Protein AF-A0A1A8PZ32-F1 (afdb_monomer_lite)

Foldseek 3Di:
DVVLLVLLLCLVCQAPVHVQWPDPPPVPTDDHDHDAQPPSLVSVVVSLVVLVVVLVVVCVVCDVVVCVVDPLSVVSVVLSVVQVVLSVVCVVVSNPDPDRPNSVCSVSVVCSPDPVNVLVVVLCVVLVVVLVVLVVVLVVLLQVLLVVLLVVLDDDPDPLLNPLCVQANVDSVSVSVLLVCVLVPNCPPVNVVSVCVVPVVSVVSSVVSNCCRNVPSVVVSVVSVVVSVVVSVVVVVVVVVVVVVVVVVVVVVVVVVD

InterPro domains:
  IPR005821 Ion transport domain [PF00520] (34-229)
  IPR027359 Voltage-dependent channel domain superfamily [G3DSA:1.20.120.350] (2-117)
  IPR028798 Two pore channel protein 2 [PTHR46768] (2-258)

Organism: NCBI:txid451742

Sequence (258 aa):
LGAVIAVVLLLAFVERPSSLSISSDPRHRSVAWEPPCGFTESIEMICLIVFSIDLAVKSYLIGWEEFRKSKWLISYTVVLFVSVIDWVLSVSMACDERLRIRRLFRPFFLLQNSSLMKKTLKCIKRTLPEIASVIVLLALHLCLFTMIGMLLFTKSDDVKQNGEWELHFRGLLQSLTSMLVLLTTANNPDVMIPAYSVNRGYSIFFITFSVIGTYCLMNLLTAIIYNQFRGYLLMSVQTSIIRRRLGIRAAFQVLSCQ

Secondary structure (DSSP, 8-state):
-HHHHHHHHHHHHHSSSP---S---TTS-PPPPPPPTTHHHHHHHHHHHHHHHHHHHHHHHH-HHHHHH-HHHHHHHHHHHHHHHHHHHHHHTTT--S--THHHHHHHHHHHH-HHHHHHHHHHHHHHHHHHHHHHHHHHHHHHHHHHHHHHSPPPS-GGGTHHIIIIISSHHHHHHHHHHHHTTTTTTTTTHHHHHH-GGGHHHHHHHHIIIIIIIIHHHHHHHHHHHHHHHHHHHHHHHHHHHHHHHHHHHHHHT-

pLDDT: mean 90.66, std 5.66, range [53.66, 97.06]

Structure (mmCIF, N/CA/C/O backbone):
data_AF-A0A1A8PZ32-F1
#
_entry.id   AF-A0A1A8PZ32-F1
#
loop_
_atom_site.group_PDB
_atom_site.id
_atom_site.type_symbol
_atom_site.label_atom_id
_atom_site.label_alt_id
_atom_site.label_comp_id
_atom_site.label_asym_id
_atom_site.label_entity_id
_atom_site.label_seq_id
_atom_site.pdbx_PDB_ins_code
_atom_site.Cartn_x
_atom_site.Cartn_y
_atom_site.Cartn_z
_atom_site.occupancy
_atom_site.B_iso_or_equiv
_atom_site.auth_seq_id
_atom_site.auth_comp_id
_atom_site.auth_asym_id
_atom_site.auth_atom_id
_atom_site.pdbx_PDB_model_num
ATOM 1 N N . LEU A 1 1 ? -19.840 -3.445 17.637 1.00 89.50 1 LEU A N 1
ATOM 2 C CA . LEU A 1 1 ? -18.549 -2.926 17.117 1.00 89.50 1 LEU A CA 1
ATOM 3 C C . LEU A 1 1 ? -18.334 -3.211 15.626 1.00 89.50 1 LEU A C 1
ATOM 5 O O . LEU A 1 1 ? -18.128 -2.262 14.888 1.00 89.50 1 LEU A O 1
ATOM 9 N N . GLY A 1 2 ? -18.414 -4.466 15.153 1.00 90.75 2 GLY A N 1
ATOM 10 C CA . GLY A 1 2 ? -18.201 -4.791 13.727 1.00 90.75 2 GLY A CA 1
ATOM 11 C C . GLY A 1 2 ? -19.096 -4.008 12.754 1.00 90.75 2 GLY A C 1
ATOM 12 O O . GLY A 1 2 ? -18.592 -3.451 11.786 1.00 90.75 2 GLY A O 1
ATOM 13 N N . ALA A 1 3 ? -20.389 -3.870 13.068 1.00 92.88 3 ALA A N 1
ATOM 14 C CA . ALA A 1 3 ? -21.317 -3.050 12.283 1.00 92.88 3 ALA A CA 1
ATOM 15 C C . ALA A 1 3 ? -20.910 -1.565 12.225 1.00 92.88 3 ALA A C 1
ATOM 17 O O . ALA A 1 3 ? -20.964 -0.959 11.166 1.00 92.88 3 ALA A O 1
ATOM 18 N N . VAL A 1 4 ? -20.425 -0.994 13.334 1.00 94.44 4 VAL A N 1
ATOM 19 C CA . VAL A 1 4 ? -19.961 0.407 13.391 1.00 94.44 4 VAL A CA 1
ATOM 20 C C . VAL A 1 4 ? -18.731 0.614 12.511 1.00 94.44 4 VAL A C 1
ATOM 22 O O . VAL A 1 4 ? -18.656 1.587 11.770 1.00 94.44 4 VAL A O 1
ATOM 25 N N . ILE A 1 5 ? -17.792 -0.337 12.526 1.00 94.06 5 ILE A N 1
ATOM 26 C CA . ILE A 1 5 ? -16.628 -0.311 11.630 1.00 94.06 5 ILE A CA 1
ATOM 27 C C . ILE A 1 5 ? -17.083 -0.361 10.166 1.00 94.06 5 ILE A C 1
ATOM 29 O O . ILE A 1 5 ? -16.582 0.409 9.351 1.00 94.06 5 ILE A O 1
ATOM 33 N N . ALA A 1 6 ? -18.050 -1.222 9.834 1.00 94.50 6 ALA A N 1
ATOM 34 C CA . ALA A 1 6 ? -18.600 -1.294 8.483 1.00 94.50 6 ALA A CA 1
ATOM 35 C C . ALA A 1 6 ? -19.253 0.033 8.060 1.00 94.50 6 ALA A C 1
ATOM 37 O O . ALA A 1 6 ? -18.964 0.520 6.974 1.00 94.50 6 ALA A O 1
ATOM 38 N N . VAL A 1 7 ? -20.052 0.659 8.931 1.00 95.06 7 VAL A N 1
ATOM 39 C CA . VAL A 1 7 ? -20.681 1.968 8.671 1.00 95.06 7 VAL A CA 1
ATOM 40 C C . VAL A 1 7 ? -19.632 3.053 8.404 1.00 95.06 7 VAL A C 1
ATOM 42 O O . VAL A 1 7 ? -19.735 3.766 7.410 1.00 95.06 7 VAL A O 1
ATOM 45 N N . VAL A 1 8 ? -18.582 3.142 9.226 1.00 93.62 8 VAL A N 1
ATOM 46 C CA . VAL A 1 8 ? -17.494 4.128 9.058 1.00 93.62 8 VAL A CA 1
ATOM 47 C C . VAL A 1 8 ? -16.737 3.948 7.741 1.00 93.62 8 VAL A C 1
ATOM 49 O O . VAL A 1 8 ? -16.347 4.930 7.105 1.00 93.62 8 VAL A O 1
ATOM 52 N N . LEU A 1 9 ? -16.527 2.704 7.311 1.00 93.44 9 LEU A N 1
ATOM 53 C CA . LEU A 1 9 ? -15.882 2.416 6.031 1.00 93.44 9 LEU A CA 1
ATOM 54 C C . LEU A 1 9 ? -16.818 2.695 4.845 1.00 93.44 9 LEU A C 1
ATOM 56 O O . LEU A 1 9 ? -16.370 3.243 3.843 1.00 93.44 9 LEU A O 1
ATOM 60 N N . LEU A 1 10 ? -18.111 2.380 4.968 1.00 93.38 10 LEU A N 1
ATOM 61 C CA . LEU A 1 10 ? -19.111 2.620 3.923 1.00 93.38 10 LEU A CA 1
ATOM 62 C C . LEU A 1 10 ? -19.444 4.105 3.731 1.00 93.38 10 LEU A C 1
ATOM 64 O O . LEU A 1 10 ? -19.775 4.518 2.623 1.00 93.38 10 LEU A O 1
ATOM 68 N N . LEU A 1 11 ? -19.295 4.923 4.773 1.00 91.94 11 LEU A N 1
ATOM 69 C CA . LEU A 1 11 ? -19.440 6.380 4.702 1.00 91.94 11 LEU A CA 1
ATOM 70 C C . LEU A 1 11 ? -18.575 7.015 3.594 1.00 91.94 11 LEU A C 1
ATOM 72 O O . LEU A 1 11 ? -18.989 8.003 2.991 1.00 91.94 11 LEU A O 1
ATOM 76 N N . ALA A 1 12 ? -17.435 6.404 3.244 1.00 89.31 12 ALA A N 1
ATOM 77 C CA . ALA A 1 12 ? -16.572 6.865 2.155 1.00 89.31 12 ALA A CA 1
ATOM 78 C C . ALA A 1 12 ? -17.261 6.892 0.774 1.00 89.31 12 ALA A C 1
ATOM 80 O O . ALA A 1 12 ? -16.839 7.655 -0.087 1.00 89.31 12 ALA A O 1
ATOM 81 N N . PHE A 1 13 ? -18.317 6.099 0.555 1.00 89.88 13 PHE A N 1
ATOM 82 C CA . PHE A 1 13 ? -19.070 6.107 -0.706 1.00 89.88 13 PHE A CA 1
ATOM 83 C C . PHE A 1 13 ? -20.022 7.308 -0.831 1.00 89.88 13 PHE A C 1
ATOM 85 O O . PHE A 1 13 ? -20.326 7.735 -1.949 1.00 89.88 13 PHE A O 1
ATOM 92 N N . VAL A 1 14 ? -20.493 7.834 0.304 1.00 89.56 14 VAL A N 1
ATOM 93 C CA . VAL A 1 14 ? -21.513 8.896 0.391 1.00 89.56 14 VAL A CA 1
ATOM 94 C C . VAL A 1 14 ? -20.879 10.274 0.605 1.00 89.56 14 VAL A C 1
ATOM 96 O O . VAL A 1 14 ? -21.415 11.288 0.167 1.00 89.56 14 VAL A O 1
ATOM 99 N N . GLU A 1 15 ? -19.732 10.322 1.277 1.00 87.44 15 GLU A N 1
ATOM 100 C CA . GLU A 1 15 ? -18.972 11.544 1.527 1.00 87.44 15 GLU A CA 1
ATOM 101 C C . GLU A 1 15 ? -18.406 12.196 0.261 1.00 87.44 15 GLU A C 1
ATOM 103 O O . GLU A 1 15 ? -18.233 11.550 -0.760 1.00 87.44 15 GLU A O 1
ATOM 108 N N . ARG A 1 16 ? -18.033 13.481 0.347 1.00 83.31 16 ARG A N 1
ATOM 109 C CA . ARG A 1 16 ? -17.366 14.201 -0.750 1.00 83.31 16 ARG A CA 1
ATOM 110 C C . ARG A 1 16 ? -15.917 13.711 -0.951 1.00 83.31 16 ARG A C 1
ATOM 112 O O . ARG A 1 16 ? -15.160 13.740 0.030 1.00 83.31 16 ARG A O 1
ATOM 119 N N . PRO A 1 17 ? -15.481 13.356 -2.177 1.00 84.75 17 PRO A N 1
ATOM 120 C CA . PRO A 1 17 ? -16.267 13.265 -3.414 1.00 84.75 17 PRO A CA 1
ATOM 121 C C . PRO A 1 17 ? -17.169 12.024 -3.425 1.00 84.75 17 PRO A C 1
ATOM 123 O O . PRO A 1 17 ? -16.689 10.914 -3.203 1.00 84.75 17 PRO A O 1
ATOM 126 N N . SER A 1 18 ? -18.459 12.207 -3.720 1.00 85.94 18 SER A N 1
ATOM 127 C CA . SER A 1 18 ? -19.415 11.102 -3.671 1.00 85.94 18 SER A CA 1
ATOM 128 C C . SER A 1 18 ? -19.255 10.170 -4.870 1.00 85.94 18 SER A C 1
ATOM 130 O O . SER A 1 18 ? -18.998 10.589 -6.004 1.00 85.94 18 SER A O 1
ATOM 132 N N . SER A 1 19 ? -19.408 8.874 -4.600 1.00 88.06 19 SER A N 1
ATOM 133 C CA . SER A 1 19 ? -19.373 7.812 -5.617 1.00 88.06 19 SER A CA 1
ATOM 134 C C . SER A 1 19 ? -20.723 7.603 -6.313 1.00 88.06 19 SER A C 1
ATOM 136 O O . SER A 1 19 ? -20.821 6.850 -7.279 1.00 88.06 19 SER A O 1
ATOM 138 N N . LEU A 1 20 ? -21.768 8.281 -5.828 1.00 87.44 20 LEU A N 1
ATOM 139 C CA . LEU A 1 20 ? -23.132 8.209 -6.340 1.00 87.44 20 LEU A CA 1
ATOM 140 C C . LEU A 1 20 ? -23.265 9.045 -7.620 1.00 87.44 20 LEU A C 1
ATOM 142 O O . LEU A 1 20 ? -23.747 10.178 -7.608 1.00 87.44 20 LEU A O 1
ATOM 146 N N . SER A 1 21 ? -22.808 8.466 -8.728 1.00 87.75 21 SER A N 1
ATOM 147 C CA . SER A 1 21 ? -22.972 8.981 -10.089 1.00 87.75 21 SER A CA 1
ATOM 148 C C . SER A 1 21 ? -23.295 7.837 -11.046 1.00 87.75 21 SER A C 1
ATOM 150 O O . SER A 1 21 ? -22.883 6.705 -10.808 1.00 87.75 21 SER A O 1
ATOM 152 N N . ILE A 1 22 ? -24.007 8.128 -12.137 1.00 86.56 22 ILE A N 1
ATOM 153 C CA . ILE A 1 22 ? -24.426 7.111 -13.120 1.00 86.56 22 ILE A CA 1
ATOM 154 C C . ILE A 1 22 ? -23.217 6.501 -13.844 1.00 86.56 22 ILE A C 1
ATOM 156 O O . ILE A 1 22 ? -23.210 5.315 -14.160 1.00 86.56 22 ILE A O 1
ATOM 160 N N . SER A 1 23 ? -22.189 7.312 -14.100 1.00 88.44 23 SER A N 1
ATOM 161 C CA . SER A 1 23 ? -20.964 6.895 -14.776 1.00 88.44 23 SER A CA 1
ATOM 162 C C . SER A 1 23 ? -19.746 7.543 -14.129 1.00 88.44 23 SER A C 1
ATOM 164 O O . SER A 1 23 ? -19.774 8.724 -13.779 1.00 88.44 23 SER A O 1
ATOM 166 N N . SER A 1 24 ? -18.666 6.769 -14.018 1.00 88.81 24 SER A N 1
ATOM 167 C CA . SER A 1 24 ? -17.350 7.244 -13.580 1.00 88.81 24 SER A CA 1
ATOM 168 C C . SER A 1 24 ? -16.532 7.876 -14.716 1.00 88.81 24 SER A C 1
ATOM 170 O O . SER A 1 24 ? -15.476 8.441 -14.439 1.00 88.81 24 SER A O 1
ATOM 172 N N . ASP A 1 25 ? -16.979 7.780 -15.978 1.00 90.69 25 ASP A N 1
ATOM 173 C CA . ASP A 1 25 ? -16.297 8.399 -17.126 1.00 90.69 25 ASP A CA 1
ATOM 174 C C . ASP A 1 25 ? -16.410 9.930 -17.031 1.00 90.69 25 ASP A C 1
ATOM 176 O O . ASP A 1 25 ? -17.529 10.446 -17.103 1.00 90.69 25 ASP A O 1
ATOM 180 N N . PRO A 1 26 ? -15.291 10.678 -16.926 1.00 88.62 26 PRO A N 1
ATOM 181 C CA . PRO A 1 26 ? -15.311 12.138 -16.860 1.00 88.62 26 PRO A CA 1
ATOM 182 C C . PRO A 1 26 ? -16.072 12.803 -18.012 1.00 88.62 26 PRO A C 1
ATOM 184 O O . PRO A 1 26 ? -16.603 13.894 -17.829 1.00 88.62 26 PRO A O 1
ATOM 187 N N . ARG A 1 27 ? -16.156 12.152 -19.181 1.00 91.75 27 ARG A N 1
ATOM 188 C CA . ARG A 1 27 ? -16.876 12.672 -20.355 1.00 91.75 27 ARG A CA 1
ATOM 189 C C . ARG A 1 27 ? -18.397 12.596 -20.223 1.00 91.75 27 ARG A C 1
ATOM 191 O O . ARG A 1 27 ? -19.092 13.408 -20.820 1.00 91.75 27 ARG A O 1
ATOM 198 N N . HIS A 1 28 ? -18.907 11.641 -19.449 1.00 88.12 28 HIS A N 1
ATOM 199 C CA . HIS A 1 28 ? -20.340 11.345 -19.323 1.00 88.12 28 HIS A CA 1
ATOM 200 C C . HIS A 1 28 ? -20.818 11.422 -17.865 1.00 88.12 28 HIS A C 1
ATOM 202 O O . HIS A 1 28 ? -21.837 10.831 -17.499 1.00 88.12 28 HIS A O 1
ATOM 208 N N . ARG A 1 29 ? -20.059 12.104 -17.002 1.00 85.69 29 ARG A N 1
ATOM 209 C CA . ARG A 1 29 ? -20.300 12.115 -15.561 1.00 85.69 29 ARG A CA 1
ATOM 210 C C . ARG A 1 29 ? -21.500 12.996 -15.221 1.00 85.69 29 ARG A C 1
ATOM 212 O O . ARG A 1 29 ? -21.459 14.211 -15.393 1.00 85.69 29 ARG A O 1
ATOM 219 N N . SER A 1 30 ? -22.553 12.382 -14.686 1.00 84.69 30 SER A N 1
ATOM 220 C CA . SER A 1 30 ? -23.667 13.109 -14.072 1.00 84.69 30 SER A CA 1
ATOM 221 C C . SER A 1 30 ? -23.199 13.858 -12.819 1.00 84.69 30 SER A C 1
ATOM 223 O O . SER A 1 30 ? -22.270 13.406 -12.144 1.00 84.69 30 SER A O 1
ATOM 225 N N . VAL A 1 31 ? -23.871 14.959 -12.461 1.00 84.38 31 VAL A N 1
ATOM 226 C CA . VAL A 1 31 ? -23.622 15.663 -11.190 1.00 84.38 31 VAL A CA 1
ATOM 227 C C . VAL A 1 31 ? -23.769 14.665 -10.041 1.00 84.38 31 VAL A C 1
ATOM 229 O O . VAL A 1 31 ? -24.786 13.978 -9.935 1.00 84.38 31 VAL A O 1
ATOM 232 N N . ALA A 1 32 ? -22.716 14.527 -9.237 1.00 85.44 32 ALA A N 1
ATOM 233 C CA . ALA A 1 32 ? -22.707 13.587 -8.129 1.00 85.44 32 ALA A CA 1
ATOM 234 C C . ALA A 1 32 ? -23.605 14.118 -7.006 1.00 85.44 32 ALA A C 1
ATOM 236 O O . ALA A 1 32 ? -23.624 15.319 -6.736 1.00 85.44 32 ALA A O 1
ATOM 237 N N . TRP A 1 33 ? -24.361 13.234 -6.357 1.00 85.12 33 TRP A N 1
ATOM 238 C CA . TRP A 1 33 ? -25.225 13.647 -5.253 1.00 85.12 33 TRP A CA 1
ATOM 239 C C . TRP A 1 33 ? -24.377 14.107 -4.062 1.00 85.12 33 TRP A C 1
ATOM 241 O O . TRP A 1 33 ? -23.535 13.348 -3.577 1.00 85.12 33 TRP A O 1
ATOM 251 N N . GLU A 1 34 ? -24.579 15.339 -3.592 1.00 85.25 34 GLU A N 1
ATOM 252 C CA . GLU A 1 34 ? -23.864 15.882 -2.437 1.00 85.25 34 GLU A CA 1
ATOM 253 C C . GLU A 1 34 ? -24.742 15.827 -1.181 1.00 85.25 34 GLU A C 1
ATOM 255 O O . GLU A 1 34 ? -25.839 16.392 -1.181 1.00 85.25 34 GLU A O 1
ATOM 260 N N . PRO A 1 35 ? -24.278 15.192 -0.090 1.00 85.56 35 PRO A N 1
ATOM 261 C CA . PRO A 1 35 ? -25.021 15.203 1.159 1.00 85.56 35 PRO A CA 1
ATOM 262 C C . PRO A 1 35 ? -25.045 16.616 1.769 1.00 85.56 35 PRO A C 1
ATOM 264 O O . PRO A 1 35 ? -24.077 17.372 1.606 1.00 85.56 35 PRO A O 1
ATOM 267 N N . PRO A 1 36 ? -26.108 16.966 2.517 1.00 87.31 36 PRO A N 1
ATOM 268 C CA . PRO A 1 36 ? -26.153 18.216 3.265 1.00 87.31 36 PRO A CA 1
ATOM 269 C C . PRO A 1 36 ? -25.053 18.250 4.334 1.00 87.31 36 PRO A C 1
ATOM 271 O O . PRO A 1 36 ? -24.711 17.221 4.933 1.00 87.31 36 PRO A O 1
ATOM 274 N N . CYS A 1 37 ? -24.514 19.445 4.591 1.00 79.81 37 CYS A N 1
ATOM 275 C CA . CYS A 1 37 ? -23.506 19.657 5.626 1.00 79.81 37 CYS A CA 1
ATOM 276 C C . CYS A 1 37 ? -24.032 19.163 6.983 1.00 79.81 37 CYS A C 1
ATOM 278 O O . CYS A 1 37 ? -25.146 19.491 7.388 1.00 79.81 37 CYS A O 1
ATOM 280 N N . GLY A 1 38 ? -23.240 18.336 7.668 1.00 84.75 38 GLY A N 1
ATOM 281 C CA . GLY A 1 38 ? -23.582 17.770 8.975 1.00 84.75 38 GLY A CA 1
ATOM 282 C C . GLY A 1 38 ? -24.163 16.352 8.962 1.00 84.75 38 GLY A C 1
ATOM 283 O O . GLY A 1 38 ? -23.993 15.648 9.954 1.00 84.75 38 GLY A O 1
ATOM 284 N N . PHE A 1 39 ? -24.767 15.862 7.868 1.00 89.56 39 PHE A N 1
ATOM 285 C CA . PHE A 1 39 ? -25.323 14.496 7.856 1.00 89.56 39 PHE A CA 1
ATOM 286 C C . PHE A 1 39 ? -24.227 13.436 8.033 1.00 89.56 39 PHE A C 1
ATOM 288 O O . PHE A 1 39 ? -24.272 12.648 8.977 1.00 89.56 39 PHE A O 1
ATOM 295 N N . THR A 1 40 ? -23.195 13.461 7.187 1.00 91.00 40 THR A N 1
ATOM 296 C CA . THR A 1 40 ? -22.062 12.524 7.283 1.00 91.00 40 THR A CA 1
ATOM 297 C C . THR A 1 40 ? -21.290 12.698 8.590 1.00 91.00 40 THR A C 1
ATOM 299 O O . THR A 1 40 ? -20.932 11.709 9.225 1.00 91.00 40 THR A O 1
ATOM 302 N N . GLU A 1 41 ? -21.119 13.945 9.037 1.00 91.06 41 GLU A N 1
ATOM 303 C CA . GLU A 1 41 ? -20.427 14.277 10.289 1.00 91.06 41 GLU A CA 1
ATOM 304 C C . GLU A 1 41 ? -21.176 13.750 11.522 1.00 91.06 41 GLU A C 1
ATOM 306 O O . GLU A 1 41 ? -20.551 13.303 12.481 1.00 91.06 41 GLU A O 1
ATOM 311 N N . SER A 1 42 ? -22.513 13.753 11.499 1.00 92.38 42 SER A N 1
ATOM 312 C CA . SER A 1 42 ? -23.336 13.233 12.597 1.00 92.38 42 SER A CA 1
ATOM 313 C C . SER A 1 42 ? -23.229 11.711 12.734 1.00 92.38 42 SER A C 1
ATOM 315 O O . SER A 1 42 ? -23.055 11.198 13.841 1.00 92.38 42 SER A O 1
ATOM 317 N N . ILE A 1 43 ? -23.249 10.979 11.614 1.00 93.62 43 ILE A N 1
ATOM 318 C CA . ILE A 1 43 ? -23.057 9.522 11.609 1.00 93.62 43 ILE A CA 1
ATOM 319 C C . ILE A 1 43 ? -21.650 9.195 12.111 1.00 93.62 43 ILE A C 1
ATOM 321 O O . ILE A 1 43 ? -21.464 8.282 12.920 1.00 93.62 43 ILE A O 1
ATOM 325 N N . GLU A 1 44 ? -20.656 9.960 11.666 1.00 93.31 44 GLU A N 1
ATOM 326 C CA . GLU A 1 44 ? -19.277 9.770 12.086 1.00 93.31 44 GLU A CA 1
ATOM 327 C C . GLU A 1 44 ? -19.079 10.048 13.583 1.00 93.31 44 GLU A C 1
ATOM 329 O O . GLU A 1 44 ? -18.384 9.280 14.252 1.00 93.31 44 GLU A O 1
ATOM 334 N N . MET A 1 45 ? -19.764 11.047 14.148 1.00 94.31 45 MET A N 1
ATOM 335 C CA . MET A 1 45 ? -19.774 11.277 15.595 1.00 94.31 45 MET A CA 1
ATOM 336 C C . MET A 1 45 ? -20.306 10.113 16.390 1.00 94.31 45 MET A C 1
ATOM 338 O O . MET A 1 45 ? -19.678 9.693 17.361 1.00 94.31 45 MET A O 1
ATOM 342 N N . ILE A 1 46 ? -21.454 9.578 15.979 1.00 95.69 46 ILE A N 1
ATOM 343 C CA . ILE A 1 46 ? -22.056 8.428 16.649 1.00 95.69 46 ILE A CA 1
ATOM 344 C C . ILE A 1 46 ? -21.048 7.271 16.667 1.00 95.69 46 ILE A C 1
ATOM 346 O O . ILE A 1 46 ? -20.848 6.626 17.698 1.00 95.69 46 ILE A O 1
ATOM 350 N N . CYS A 1 47 ? -20.334 7.055 15.562 1.00 95.69 47 CYS A N 1
ATOM 351 C CA . CYS A 1 47 ? -19.302 6.027 15.485 1.00 95.69 47 CYS A CA 1
ATOM 352 C C . CYS A 1 47 ? -18.103 6.310 16.409 1.00 95.69 47 CYS A C 1
ATOM 354 O O . CYS A 1 47 ? -17.651 5.404 17.113 1.00 95.69 47 CYS A O 1
ATOM 356 N N . LEU A 1 48 ? -17.605 7.552 16.453 1.00 95.62 48 LEU A N 1
ATOM 357 C CA . LEU A 1 48 ? -16.506 7.959 17.340 1.00 95.62 48 LEU A CA 1
ATOM 358 C C . LEU A 1 48 ? -16.870 7.849 18.826 1.00 95.62 48 LEU A C 1
ATOM 360 O O . LEU A 1 48 ? -16.027 7.448 19.632 1.00 95.62 48 LEU A O 1
ATOM 364 N N . ILE A 1 49 ? -18.121 8.136 19.192 1.00 96.56 49 ILE A N 1
ATOM 365 C CA . ILE A 1 49 ? -18.628 7.939 20.555 1.00 96.56 49 ILE A CA 1
ATOM 366 C C . ILE A 1 49 ? -18.601 6.449 20.905 1.00 96.56 49 ILE A C 1
ATOM 368 O O . ILE A 1 49 ? -18.071 6.073 21.951 1.00 96.56 49 ILE A O 1
ATOM 372 N N . VAL A 1 50 ? -19.083 5.575 20.014 1.00 96.75 50 VAL A N 1
ATOM 373 C CA . VAL A 1 50 ? -19.039 4.122 20.248 1.00 96.75 50 VAL A CA 1
ATOM 374 C C . VAL A 1 50 ? -17.599 3.612 20.382 1.00 96.75 50 VAL A C 1
ATOM 376 O O . VAL A 1 50 ? -17.328 2.782 21.251 1.00 96.75 50 VAL A O 1
ATOM 379 N N . PHE A 1 51 ? -16.655 4.112 19.578 1.00 96.56 51 PHE A N 1
ATOM 380 C CA . PHE A 1 51 ? -15.237 3.757 19.722 1.00 96.56 51 PHE A CA 1
ATOM 381 C C . PHE A 1 51 ? -14.626 4.268 21.031 1.00 96.56 51 PHE A C 1
ATOM 383 O O . PHE A 1 51 ? -13.842 3.554 21.657 1.00 96.56 51 PHE A O 1
ATOM 390 N N . SER A 1 52 ? -15.023 5.460 21.480 1.00 95.81 52 SER A N 1
ATOM 391 C CA . SER A 1 52 ? -14.597 6.018 22.769 1.00 95.81 52 SER A CA 1
ATOM 392 C C . SER A 1 52 ? -15.075 5.150 23.932 1.00 95.81 52 SER A C 1
ATOM 394 O O . SER A 1 52 ? -14.291 4.825 24.822 1.00 95.81 52 SER A O 1
ATOM 396 N N . ILE A 1 53 ? -16.334 4.700 23.889 1.00 96.44 53 ILE A N 1
ATOM 397 C CA . ILE A 1 53 ? -16.902 3.783 24.886 1.00 96.44 53 ILE A CA 1
ATOM 398 C C . ILE A 1 53 ? -16.170 2.433 24.858 1.00 96.44 53 ILE A C 1
ATOM 400 O O . ILE A 1 53 ? -15.789 1.922 25.908 1.00 96.44 53 ILE A O 1
ATOM 404 N N . ASP A 1 54 ? -15.915 1.864 23.676 1.00 95.56 54 ASP A N 1
ATOM 405 C CA . ASP A 1 54 ? -15.150 0.616 23.535 1.00 95.56 54 ASP A CA 1
ATOM 406 C C . ASP A 1 54 ? -13.733 0.731 24.125 1.00 95.56 54 ASP A C 1
ATOM 408 O O . ASP A 1 54 ? -13.278 -0.173 24.831 1.00 95.56 54 ASP A O 1
ATOM 412 N N . LEU A 1 55 ? -13.043 1.851 23.882 1.00 95.06 55 LEU A N 1
ATOM 413 C CA . LEU A 1 55 ? -11.733 2.126 24.470 1.00 95.06 55 LEU A CA 1
ATOM 414 C C . LEU A 1 55 ? -11.815 2.247 25.998 1.00 95.06 55 LEU A C 1
ATOM 416 O O . LEU A 1 55 ? -10.980 1.660 26.688 1.00 95.06 55 LEU A O 1
ATOM 420 N N . ALA A 1 56 ? -12.818 2.955 26.525 1.00 95.00 56 ALA A N 1
ATOM 421 C CA . ALA A 1 56 ? -13.022 3.121 27.963 1.00 95.00 56 ALA A CA 1
ATOM 422 C C . ALA A 1 56 ? -13.280 1.775 28.661 1.00 95.00 56 ALA A C 1
ATOM 424 O O . ALA A 1 56 ? -12.615 1.454 29.646 1.00 95.00 56 ALA A O 1
ATOM 425 N N . VAL A 1 57 ? -14.164 0.940 28.103 1.00 95.06 57 VAL A N 1
ATOM 426 C CA . VAL A 1 57 ? -14.454 -0.406 28.624 1.00 95.06 57 VAL A CA 1
ATOM 427 C C . VAL A 1 57 ? -13.204 -1.289 28.590 1.00 95.06 57 VAL A C 1
ATOM 429 O O . VAL A 1 57 ? -12.895 -1.958 29.575 1.00 95.06 57 VAL A O 1
ATOM 432 N N . LYS A 1 58 ? -12.433 -1.270 27.494 1.00 93.56 58 LYS A N 1
ATOM 433 C CA . LYS A 1 58 ? -11.169 -2.023 27.402 1.00 93.56 58 LYS A CA 1
ATOM 434 C C . LYS A 1 58 ? -10.130 -1.539 28.409 1.00 93.56 58 LYS A C 1
ATOM 436 O O . LYS A 1 58 ? -9.447 -2.366 29.005 1.00 93.56 58 LYS A O 1
ATOM 441 N N . SER A 1 59 ? -10.013 -0.227 28.603 1.00 92.69 59 SER A N 1
ATOM 442 C CA . SER A 1 59 ? -9.102 0.357 29.589 1.00 92.69 59 SER A CA 1
ATOM 443 C C . SER A 1 59 ? -9.486 -0.040 31.015 1.00 92.69 59 SER A C 1
ATOM 445 O O . SER A 1 59 ? -8.604 -0.335 31.817 1.00 92.69 59 SER A O 1
ATOM 447 N N . TYR A 1 60 ? -10.786 -0.085 31.319 1.00 94.00 60 TYR A N 1
ATOM 448 C CA . TYR A 1 60 ? -11.291 -0.501 32.626 1.00 94.00 60 TYR A CA 1
ATOM 449 C C . TYR A 1 60 ? -11.041 -1.992 32.896 1.00 94.00 60 TYR A C 1
ATOM 451 O O . TYR A 1 60 ? -10.514 -2.342 33.947 1.00 94.00 60 TYR A O 1
ATOM 459 N N . LEU A 1 61 ? -11.345 -2.871 31.931 1.00 94.81 61 LEU A N 1
ATOM 460 C CA . LEU A 1 61 ? -11.210 -4.326 32.093 1.00 94.81 61 LEU A CA 1
ATOM 461 C C . LEU A 1 61 ? -9.756 -4.817 32.177 1.00 94.81 61 LEU A C 1
ATOM 463 O O . LEU A 1 61 ? -9.486 -5.808 32.847 1.00 94.81 61 LEU A O 1
ATOM 467 N N . ILE A 1 62 ? -8.830 -4.177 31.459 1.00 92.31 62 ILE A N 1
ATOM 468 C CA . ILE A 1 62 ? -7.422 -4.611 31.385 1.00 92.31 62 ILE A CA 1
ATOM 469 C C . ILE A 1 62 ? -6.595 -4.054 32.555 1.00 92.31 62 ILE A C 1
ATOM 471 O O . ILE A 1 62 ? -5.605 -4.665 32.953 1.00 92.31 62 ILE A O 1
ATOM 475 N N . GLY A 1 63 ? -7.001 -2.911 33.113 1.00 91.69 63 GLY A N 1
ATOM 476 C CA . GLY A 1 63 ? -6.241 -2.185 34.125 1.00 91.69 63 GLY A CA 1
ATOM 477 C C . GLY A 1 63 ? -5.167 -1.266 33.528 1.00 91.69 63 GLY A C 1
ATOM 478 O O . GLY A 1 63 ? -4.656 -1.480 32.426 1.00 91.69 63 GLY A O 1
ATOM 479 N N . TRP A 1 64 ? -4.821 -0.211 34.272 1.00 88.81 64 TRP A N 1
ATOM 480 C CA . TRP A 1 64 ? -3.976 0.893 33.792 1.00 88.81 64 TRP A CA 1
ATOM 481 C C . TRP A 1 64 ? -2.529 0.480 33.473 1.00 88.81 64 TRP A C 1
ATOM 483 O O . TRP A 1 64 ? -1.954 0.905 32.468 1.00 88.81 64 TRP A O 1
ATOM 493 N N . GLU A 1 65 ? -1.951 -0.401 34.290 1.00 90.69 65 GLU A N 1
ATOM 494 C CA . GLU A 1 65 ? -0.569 -0.867 34.124 1.00 90.69 65 GLU A CA 1
ATOM 495 C C . GLU A 1 65 ? -0.379 -1.673 32.831 1.00 90.69 65 GLU A C 1
ATOM 497 O O . GLU A 1 65 ? 0.553 -1.442 32.056 1.00 90.69 65 GLU A O 1
ATOM 502 N N . GLU A 1 66 ? -1.302 -2.593 32.546 1.00 90.88 66 GLU A N 1
ATOM 503 C CA . GLU A 1 66 ? -1.264 -3.403 31.326 1.00 90.88 66 GLU A CA 1
ATOM 504 C C . GLU A 1 66 ? -1.685 -2.597 30.088 1.00 90.88 66 GLU A C 1
ATOM 506 O O . GLU A 1 66 ? -1.162 -2.812 28.987 1.00 90.88 66 GLU A O 1
ATOM 511 N N . PHE A 1 67 ? -2.551 -1.593 30.261 1.00 90.94 67 PHE A N 1
ATOM 512 C CA . PHE A 1 67 ? -2.905 -0.651 29.204 1.00 90.94 67 PHE A CA 1
ATOM 513 C C . PHE A 1 67 ? -1.668 0.073 28.648 1.00 90.94 67 PHE A C 1
ATOM 515 O O . PHE A 1 67 ? -1.451 0.078 27.432 1.00 90.94 67 PHE A O 1
ATOM 522 N N . ARG A 1 68 ? -0.803 0.607 29.524 1.00 91.31 68 ARG A N 1
ATOM 523 C CA . ARG A 1 68 ? 0.413 1.343 29.125 1.00 91.31 68 ARG A CA 1
ATOM 524 C C . ARG A 1 68 ? 1.472 0.453 28.461 1.00 91.31 68 ARG A C 1
ATOM 526 O O . ARG A 1 68 ? 2.291 0.942 27.684 1.00 91.31 68 ARG A O 1
ATOM 533 N N . LYS A 1 69 ? 1.456 -0.859 28.703 1.00 92.69 69 LYS A N 1
ATOM 534 C CA . LYS A 1 69 ? 2.351 -1.813 28.020 1.00 92.69 69 LYS A CA 1
ATOM 535 C C . LYS A 1 69 ? 1.864 -2.170 26.611 1.00 92.69 69 LYS A C 1
ATOM 537 O O . LYS A 1 69 ? 2.665 -2.496 25.728 1.00 92.69 69 LYS A O 1
ATOM 542 N N . SER A 1 70 ? 0.556 -2.107 26.365 1.00 92.12 70 SER A N 1
ATOM 543 C CA . SER A 1 70 ? -0.042 -2.512 25.094 1.00 92.12 70 SER A CA 1
ATOM 544 C C . SER A 1 70 ? 0.056 -1.421 24.021 1.00 92.12 70 SER A C 1
ATOM 546 O O . SER A 1 70 ? -0.779 -0.521 23.924 1.00 92.12 70 SER A O 1
ATOM 548 N N . LYS A 1 71 ? 1.035 -1.554 23.113 1.00 93.19 71 LYS A N 1
ATOM 549 C CA . LYS A 1 71 ? 1.231 -0.628 21.972 1.00 93.19 71 LYS A CA 1
ATOM 550 C C . LYS A 1 71 ? -0.017 -0.454 21.093 1.00 93.19 71 LYS A C 1
ATOM 552 O O . LYS A 1 71 ? -0.234 0.617 20.540 1.00 93.19 71 LYS A O 1
ATOM 557 N N . TRP A 1 72 ? -0.843 -1.495 20.969 1.00 93.69 72 TRP A N 1
ATOM 558 C CA . TRP A 1 72 ? -2.086 -1.446 20.193 1.00 93.69 72 TRP A CA 1
ATOM 559 C C . TRP A 1 72 ? -3.163 -0.585 20.852 1.00 93.69 72 TRP A C 1
ATOM 561 O O . TRP A 1 72 ? -3.938 0.051 20.146 1.00 93.69 72 TRP A O 1
ATOM 571 N N . LEU A 1 73 ? -3.243 -0.575 22.185 1.00 93.56 73 LEU A N 1
ATOM 572 C CA . LEU A 1 73 ? -4.199 0.269 22.904 1.00 93.56 73 LEU A CA 1
ATOM 573 C C . LEU A 1 73 ? -3.748 1.728 22.892 1.00 93.56 73 LEU A C 1
ATOM 575 O O . LEU A 1 73 ? -4.550 2.584 22.547 1.00 93.56 73 LEU A O 1
ATOM 579 N N . ILE A 1 74 ? -2.455 1.991 23.110 1.00 94.88 74 ILE A N 1
ATOM 580 C CA . ILE A 1 74 ? -1.887 3.343 22.974 1.00 94.88 74 ILE A CA 1
ATOM 581 C C . ILE A 1 74 ? -2.141 3.905 21.570 1.00 94.88 74 ILE A C 1
ATOM 583 O O . ILE A 1 74 ? -2.644 5.015 21.427 1.00 94.88 74 ILE A O 1
ATOM 587 N N . SER A 1 75 ? -1.849 3.125 20.523 1.00 94.31 75 SER A N 1
ATOM 588 C CA . SER A 1 75 ? -2.105 3.550 19.143 1.00 94.31 75 SER A CA 1
ATOM 589 C C . SER A 1 75 ? -3.592 3.799 18.879 1.00 94.31 75 SER A C 1
ATOM 591 O O . SER A 1 75 ? -3.918 4.688 18.100 1.00 94.31 75 SER A O 1
ATOM 593 N N . TYR A 1 76 ? -4.492 3.046 19.517 1.00 95.69 76 TYR A N 1
ATOM 594 C CA . TYR A 1 76 ? -5.933 3.265 19.398 1.00 95.69 76 TYR A CA 1
ATOM 595 C C . TYR A 1 76 ? -6.372 4.569 20.059 1.00 95.69 76 TYR A C 1
ATOM 597 O O . TYR A 1 76 ? -7.113 5.323 19.436 1.00 95.69 76 TYR A O 1
ATOM 605 N N . THR A 1 77 ? -5.845 4.889 21.241 1.00 95.06 77 THR A N 1
ATOM 606 C CA . THR A 1 77 ? -6.077 6.181 21.898 1.00 95.06 77 THR A CA 1
ATOM 607 C C . THR A 1 77 ? -5.581 7.347 21.053 1.00 95.06 77 THR A C 1
ATOM 609 O O . THR A 1 77 ? -6.320 8.306 20.859 1.00 95.06 77 THR A O 1
ATOM 612 N N . VAL A 1 78 ? -4.364 7.260 20.505 1.00 96.06 78 VAL A N 1
ATOM 613 C CA . VAL A 1 78 ? -3.788 8.327 19.667 1.00 96.06 78 VAL A CA 1
ATOM 614 C C . VAL A 1 78 ? -4.621 8.544 18.404 1.00 96.06 78 VAL A C 1
ATOM 616 O O . VAL A 1 78 ? -4.984 9.675 18.099 1.00 96.06 78 VAL A O 1
ATOM 619 N N . VAL A 1 79 ? -4.968 7.469 17.689 1.00 96.38 79 VAL A N 1
ATOM 620 C CA . VAL A 1 79 ? -5.780 7.560 16.466 1.00 96.38 79 VAL A CA 1
ATOM 621 C C . VAL A 1 79 ? -7.171 8.121 16.760 1.00 96.38 79 VAL A C 1
ATOM 623 O O . VAL A 1 79 ? -7.667 8.957 16.005 1.00 96.38 79 VAL A O 1
ATOM 626 N N . LEU A 1 80 ? -7.796 7.695 17.860 1.00 96.25 80 LEU A N 1
ATOM 627 C CA . LEU A 1 80 ? -9.103 8.197 18.270 1.00 96.25 80 LEU A CA 1
ATOM 628 C C . LEU A 1 80 ? -9.038 9.684 18.636 1.00 96.25 80 LEU A C 1
ATOM 630 O O . LEU A 1 80 ? -9.896 10.444 18.204 1.00 96.25 80 LEU A O 1
ATOM 634 N N . PHE A 1 81 ? -7.999 10.113 19.351 1.00 95.88 81 PHE A N 1
ATOM 635 C CA . PHE A 1 81 ? -7.790 11.514 19.716 1.00 95.88 81 PHE A CA 1
ATOM 636 C C . PHE A 1 81 ? -7.572 12.413 18.491 1.00 95.88 81 PHE A C 1
ATOM 638 O O . PHE A 1 81 ? -8.255 13.424 18.343 1.00 95.88 81 PHE A O 1
ATOM 645 N N . VAL A 1 82 ? -6.683 12.011 17.573 1.00 95.75 82 VAL A N 1
ATOM 646 C CA . VAL A 1 82 ? -6.446 12.736 16.310 1.00 95.75 82 VAL A CA 1
ATOM 647 C C . VAL A 1 82 ? -7.720 12.801 15.477 1.00 95.75 82 VAL A C 1
ATOM 649 O O . VAL A 1 82 ? -8.027 13.847 14.913 1.00 95.75 82 VAL A O 1
ATOM 652 N N . SER A 1 83 ? -8.494 11.711 15.449 1.00 95.12 83 SER A N 1
ATOM 653 C CA . SER A 1 83 ? -9.814 11.724 14.828 1.00 95.12 83 SER A CA 1
ATOM 654 C C . SER A 1 83 ? -10.678 12.784 15.514 1.00 95.12 83 SER A C 1
ATOM 656 O O . SER A 1 83 ? -11.009 13.765 14.878 1.00 95.12 83 SER A O 1
ATOM 658 N N . VAL A 1 84 ? -10.990 12.700 16.806 1.00 94.94 84 VAL A N 1
ATOM 659 C CA . VAL A 1 84 ? -11.846 13.700 17.487 1.00 94.94 84 VAL A CA 1
ATOM 660 C C . VAL A 1 84 ? -11.449 15.158 17.179 1.00 94.94 84 VAL A C 1
ATOM 662 O O . VAL A 1 84 ? -12.330 15.944 16.842 1.00 94.94 84 VAL A O 1
ATOM 665 N N . ILE A 1 85 ? -10.154 15.499 17.178 1.00 94.12 85 ILE A N 1
ATOM 666 C CA . ILE A 1 85 ? -9.671 16.835 16.774 1.00 94.12 85 ILE A CA 1
ATOM 667 C C . ILE A 1 85 ? -10.092 17.195 15.344 1.00 94.12 85 ILE A C 1
ATOM 669 O O . ILE A 1 85 ? -10.703 18.238 15.131 1.00 94.12 85 ILE A O 1
ATOM 673 N N . ASP A 1 86 ? -9.803 16.330 14.373 1.00 93.19 86 ASP A N 1
ATOM 674 C CA . ASP A 1 86 ? -10.159 16.530 12.962 1.00 93.19 86 ASP A CA 1
ATOM 675 C C . ASP A 1 86 ? -11.683 16.670 12.775 1.00 93.19 86 ASP A C 1
ATOM 677 O O . ASP A 1 86 ? -12.135 17.451 11.949 1.00 93.19 86 ASP A O 1
ATOM 681 N N . TRP A 1 87 ? -12.502 15.997 13.599 1.00 92.81 87 TRP A N 1
ATOM 682 C CA . TRP A 1 87 ? -13.964 16.165 13.543 1.00 92.81 87 TRP A CA 1
ATOM 683 C C . TRP A 1 87 ? -14.386 17.555 14.026 1.00 92.81 87 TRP A C 1
ATOM 685 O O . TRP A 1 87 ? -15.180 18.229 13.372 1.00 92.81 87 TRP A O 1
ATOM 695 N N . VAL A 1 88 ? -13.841 17.992 15.168 1.00 92.31 88 VAL A N 1
ATOM 696 C CA . VAL A 1 88 ? -14.130 19.318 15.734 1.00 92.31 88 VAL A CA 1
ATOM 697 C C . VAL A 1 88 ? -13.736 20.416 14.744 1.00 92.31 88 VAL A C 1
ATOM 699 O O . VAL A 1 88 ? -14.492 21.372 14.563 1.00 92.31 88 VAL A O 1
ATOM 702 N N . LEU A 1 89 ? -12.595 20.264 14.065 1.00 91.94 89 LEU A N 1
ATOM 703 C CA . LEU A 1 89 ? -12.155 21.178 13.010 1.00 91.94 89 LEU A CA 1
ATOM 704 C C . LEU A 1 89 ? -13.132 21.199 11.827 1.00 91.94 89 LEU A C 1
ATOM 706 O O . LEU A 1 89 ? -13.541 22.283 11.407 1.00 91.94 89 LEU A O 1
ATOM 710 N N . SER A 1 90 ? -13.570 20.031 11.349 1.00 89.62 90 SER A N 1
ATOM 711 C CA . SER A 1 90 ? -14.499 19.931 10.216 1.00 89.62 90 SER A CA 1
ATOM 712 C C . SER A 1 90 ? -15.849 20.602 10.491 1.00 89.62 90 SER A C 1
ATOM 714 O O . SER A 1 90 ? -16.387 21.314 9.638 1.00 89.62 90 SER A O 1
ATOM 716 N N . VAL A 1 91 ? -16.379 20.442 11.709 1.00 89.25 91 VAL A N 1
ATOM 717 C CA . VAL A 1 91 ? -17.613 21.118 12.142 1.00 89.25 91 VAL A CA 1
ATOM 718 C C . VAL A 1 91 ? -17.406 22.622 12.303 1.00 89.25 91 VAL A C 1
ATOM 720 O O . VAL A 1 91 ? -18.254 23.400 11.869 1.00 89.25 91 VAL A O 1
ATOM 723 N N . SER A 1 92 ? -16.272 23.043 12.869 1.00 89.69 92 SER A N 1
ATOM 724 C CA . SER A 1 92 ? -15.957 24.466 13.074 1.00 89.69 92 SER A CA 1
ATOM 725 C C . SER A 1 92 ? -15.825 25.228 11.753 1.00 89.69 92 SER A C 1
ATOM 727 O O . SER A 1 92 ? -16.212 26.389 11.671 1.00 89.69 92 SER A O 1
ATOM 729 N N . MET A 1 93 ? -15.324 24.569 10.706 1.00 88.12 93 MET A N 1
ATOM 730 C CA . MET A 1 93 ? -15.189 25.130 9.356 1.00 88.12 93 MET A CA 1
ATOM 731 C C . MET A 1 93 ? -16.433 24.920 8.477 1.00 88.12 93 MET A C 1
ATOM 733 O O . MET A 1 93 ? -16.340 25.007 7.255 1.00 88.12 93 MET A O 1
ATOM 737 N N . ALA A 1 94 ? -17.592 24.604 9.067 1.00 85.75 94 ALA A N 1
ATOM 738 C CA . ALA A 1 94 ? -18.850 24.392 8.346 1.00 85.75 94 ALA A CA 1
ATOM 739 C C . ALA A 1 94 ? -18.733 23.411 7.154 1.00 85.75 94 ALA A C 1
ATOM 741 O O . ALA A 1 94 ? -19.396 23.578 6.131 1.00 85.75 94 ALA A O 1
ATOM 742 N N . CYS A 1 95 ? -17.920 22.357 7.309 1.00 81.12 95 CYS A N 1
ATOM 743 C CA . CYS A 1 95 ? -17.657 21.317 6.306 1.00 81.12 95 CYS A CA 1
ATOM 744 C C . CYS A 1 95 ? -16.868 21.753 5.048 1.00 81.12 95 CYS A C 1
ATOM 746 O O . CYS A 1 95 ? -16.826 20.972 4.093 1.00 81.12 95 CYS A O 1
ATOM 748 N N . ASP A 1 96 ? -16.202 22.917 5.043 1.00 82.62 96 ASP A N 1
ATOM 749 C CA . ASP A 1 96 ? -15.398 23.416 3.901 1.00 82.62 96 ASP A CA 1
ATOM 750 C C . ASP A 1 96 ? -13.930 22.921 3.891 1.00 82.62 96 ASP A C 1
ATOM 752 O O . ASP A 1 96 ? -13.040 23.443 3.217 1.00 82.62 96 ASP A O 1
ATOM 756 N N . GLU A 1 97 ? -13.639 21.874 4.659 1.00 81.12 97 GLU A N 1
ATOM 757 C CA . GLU A 1 97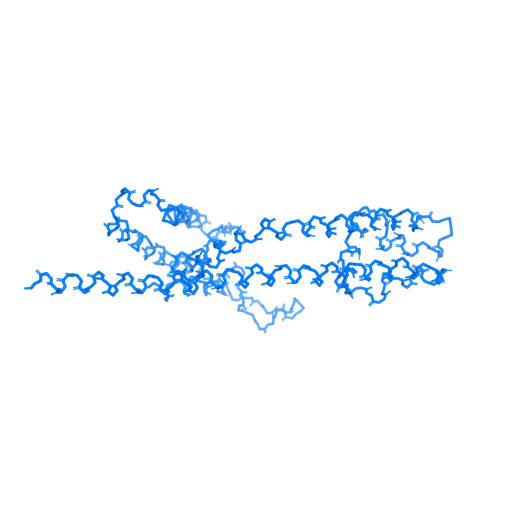 ? -12.297 21.311 4.753 1.00 81.12 97 GLU A CA 1
ATOM 758 C C . GLU A 1 97 ? -11.954 20.439 3.534 1.00 81.12 97 GLU A C 1
ATOM 760 O O . GLU A 1 97 ? -12.614 19.434 3.245 1.00 81.12 97 GLU A O 1
ATOM 765 N N . ARG A 1 98 ? -10.868 20.797 2.833 1.00 77.56 98 ARG A N 1
ATOM 766 C CA . ARG A 1 98 ? -10.411 20.090 1.622 1.00 77.56 98 ARG A CA 1
ATOM 767 C C . ARG A 1 98 ? -9.770 18.731 1.910 1.00 77.56 98 ARG A C 1
ATOM 769 O O . ARG A 1 98 ? -9.874 17.825 1.086 1.00 77.56 98 ARG A O 1
ATOM 776 N N . LEU A 1 99 ? -9.085 18.586 3.046 1.00 81.88 99 LEU A N 1
ATOM 777 C CA . LEU A 1 99 ? -8.345 17.378 3.415 1.00 81.88 99 LEU A CA 1
ATOM 778 C C . LEU A 1 99 ? -8.803 16.887 4.784 1.00 81.88 99 LEU A C 1
ATOM 780 O O . LEU A 1 99 ? -8.477 17.493 5.792 1.00 81.88 99 LEU A O 1
ATOM 784 N N . ARG A 1 100 ? -9.513 15.758 4.816 1.00 86.69 100 ARG A N 1
ATOM 785 C CA . ARG A 1 100 ? -9.992 15.146 6.062 1.00 86.69 100 ARG A CA 1
ATOM 786 C C . ARG A 1 100 ? -9.067 14.009 6.473 1.00 86.69 100 ARG A C 1
ATOM 788 O O . ARG A 1 100 ? -9.143 12.913 5.902 1.00 86.69 100 ARG A O 1
ATOM 795 N N . ILE A 1 101 ? -8.187 14.250 7.442 1.00 88.75 101 ILE A N 1
ATOM 796 C CA . ILE A 1 101 ? -7.121 13.307 7.821 1.00 88.75 101 ILE A CA 1
ATOM 797 C C . ILE A 1 101 ? -7.721 12.050 8.464 1.00 88.75 101 ILE A C 1
ATOM 799 O O . ILE A 1 101 ? -7.233 10.937 8.242 1.00 88.75 101 ILE A O 1
ATOM 803 N N . ARG A 1 102 ? -8.845 12.187 9.180 1.00 90.31 102 ARG A N 1
ATOM 804 C CA . ARG A 1 102 ? -9.597 11.074 9.794 1.00 90.31 102 ARG A CA 1
ATOM 805 C C . ARG A 1 102 ? -9.864 9.891 8.871 1.00 90.31 102 ARG A C 1
ATOM 807 O O . ARG A 1 102 ? -9.853 8.744 9.319 1.00 90.31 102 ARG A O 1
ATOM 814 N N . ARG A 1 103 ? -10.077 10.143 7.575 1.00 90.75 103 ARG A N 1
ATOM 815 C CA . ARG A 1 103 ? -10.420 9.107 6.589 1.00 90.75 103 ARG A CA 1
ATOM 816 C C . ARG A 1 103 ? -9.301 8.084 6.442 1.00 90.75 103 ARG A C 1
ATOM 818 O O . ARG A 1 103 ? -9.574 6.888 6.362 1.00 90.75 103 ARG A O 1
ATOM 825 N N . LEU A 1 104 ? -8.051 8.547 6.488 1.00 91.75 104 LEU A N 1
ATOM 826 C CA . LEU A 1 104 ? -6.864 7.699 6.393 1.00 91.75 104 LEU A CA 1
ATOM 827 C C . LEU A 1 104 ? -6.763 6.723 7.571 1.00 91.75 104 LEU A C 1
ATOM 829 O O . LEU A 1 104 ? -6.251 5.614 7.426 1.00 91.75 104 LEU A O 1
ATOM 833 N N . PHE A 1 105 ? -7.289 7.115 8.731 1.00 92.44 105 PHE A N 1
ATOM 834 C CA . PHE A 1 105 ? -7.248 6.308 9.941 1.00 92.44 105 PHE A CA 1
ATOM 835 C C . PHE A 1 105 ? -8.395 5.298 10.062 1.00 92.44 105 PHE A C 1
ATOM 837 O O . PHE A 1 105 ? -8.295 4.376 10.866 1.00 92.44 105 PHE A O 1
ATOM 844 N N . ARG A 1 106 ? -9.462 5.375 9.259 1.00 92.44 106 ARG A N 1
ATOM 845 C CA . ARG A 1 106 ? -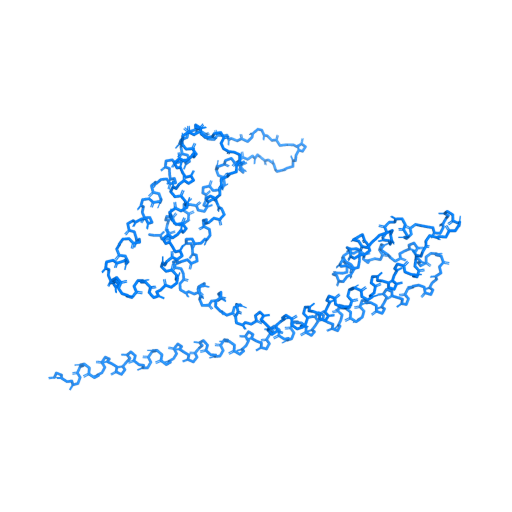10.606 4.446 9.375 1.00 92.44 106 ARG A CA 1
ATOM 846 C C . ARG A 1 106 ? -10.234 2.958 9.270 1.00 92.44 106 ARG A C 1
ATOM 848 O O . ARG A 1 106 ? -10.708 2.177 10.102 1.00 92.44 106 ARG A O 1
ATOM 855 N N . PRO A 1 107 ? -9.348 2.530 8.345 1.00 94.00 107 PRO A N 1
ATOM 856 C CA . PRO A 1 107 ? -8.892 1.140 8.290 1.00 94.00 107 PRO A CA 1
ATOM 857 C C . PRO A 1 107 ? -8.195 0.678 9.579 1.00 94.00 107 PRO A C 1
ATOM 859 O O . PRO A 1 107 ? -8.208 -0.513 9.896 1.00 94.00 107 PRO A O 1
ATOM 862 N N . PHE A 1 108 ? -7.627 1.600 10.364 1.00 94.69 108 PHE A N 1
ATOM 863 C CA . PHE A 1 108 ? -7.007 1.272 11.645 1.00 94.69 108 PHE A CA 1
ATOM 864 C C . PHE A 1 108 ? -8.021 0.704 12.648 1.00 94.69 108 PHE A C 1
ATOM 866 O O . PHE A 1 108 ? -7.684 -0.228 13.376 1.00 94.69 108 PHE A O 1
ATOM 873 N N . PHE A 1 109 ? -9.271 1.180 12.665 1.00 93.00 109 PHE A N 1
ATOM 874 C CA . PHE A 1 109 ? -10.300 0.646 13.568 1.00 93.00 109 PHE A CA 1
ATOM 875 C C . PHE A 1 109 ? -10.625 -0.827 13.270 1.00 93.00 109 PHE A C 1
ATOM 877 O O . PHE A 1 109 ? -10.807 -1.628 14.191 1.00 93.00 109 PHE A O 1
ATOM 884 N N . LEU A 1 110 ? -10.601 -1.219 11.990 1.00 94.00 110 LEU A N 1
ATOM 885 C CA . LEU A 1 110 ? -10.719 -2.619 11.573 1.00 94.00 110 LEU A CA 1
ATOM 886 C C . LEU A 1 110 ? -9.507 -3.445 12.034 1.00 94.00 110 LEU A C 1
ATOM 888 O O . LEU A 1 110 ? -9.671 -4.512 12.636 1.00 94.00 110 LEU A O 1
ATOM 892 N N . LEU A 1 111 ? -8.294 -2.927 11.811 1.00 94.25 111 LEU A N 1
ATOM 893 C CA . LEU A 1 111 ? -7.043 -3.564 12.239 1.00 94.25 111 LEU A CA 1
ATOM 894 C C . LEU A 1 111 ? -6.978 -3.756 13.758 1.00 94.25 111 LEU A C 1
ATOM 896 O O . LEU A 1 111 ? -6.537 -4.801 14.240 1.00 94.25 111 LEU 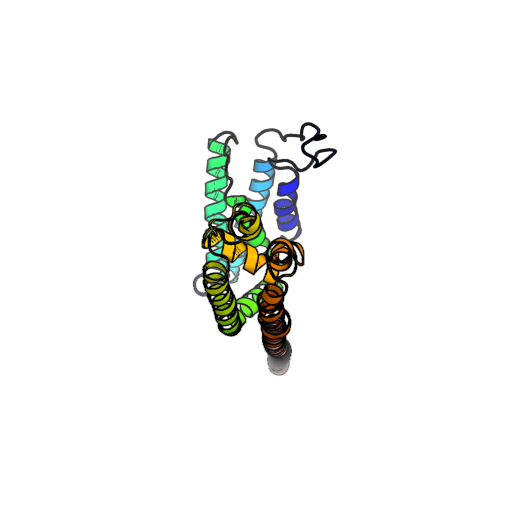A O 1
ATOM 900 N N . GLN A 1 112 ? -7.442 -2.771 14.525 1.00 92.94 112 GLN A N 1
ATOM 901 C CA . GLN A 1 112 ? -7.439 -2.811 15.981 1.00 92.94 112 GLN A CA 1
ATOM 902 C C . GLN A 1 112 ? -8.408 -3.864 16.535 1.00 92.94 112 GLN A C 1
ATOM 904 O O . GLN A 1 112 ? -8.110 -4.497 17.553 1.00 92.94 112 GLN A O 1
ATOM 909 N N . ASN A 1 113 ? -9.546 -4.086 15.878 1.00 91.81 113 ASN A N 1
ATOM 910 C CA . ASN A 1 113 ? -10.527 -5.070 16.325 1.00 91.81 113 ASN A CA 1
ATOM 911 C C . ASN A 1 113 ? -10.147 -6.513 15.936 1.00 91.81 113 ASN A C 1
ATOM 913 O O . ASN A 1 113 ? -10.393 -7.453 16.690 1.00 91.81 113 ASN A O 1
ATOM 917 N N . SER A 1 114 ? -9.506 -6.711 14.780 1.00 93.50 114 SER A N 1
ATOM 918 C CA . SER A 1 114 ? -9.191 -8.052 14.277 1.00 93.50 114 SER A CA 1
ATOM 919 C C . SER A 1 114 ? -7.870 -8.604 14.819 1.00 93.50 114 SER A C 1
ATOM 921 O O . SER A 1 114 ? -6.775 -8.202 14.420 1.00 93.50 114 SER A O 1
ATOM 923 N N . SER A 1 115 ? -7.951 -9.618 15.687 1.00 87.75 115 SER A N 1
ATOM 924 C CA . SER A 1 115 ? -6.759 -10.319 16.191 1.00 87.75 115 SER A CA 1
ATOM 925 C C . SER A 1 115 ? -5.982 -11.057 15.091 1.00 87.75 115 SER A C 1
ATOM 927 O O . SER A 1 115 ? -4.761 -11.198 15.197 1.00 87.75 115 SER A O 1
ATOM 929 N N . LEU A 1 116 ? -6.663 -11.495 14.024 1.00 86.62 116 LEU A N 1
ATOM 930 C CA . LEU A 1 116 ? -6.040 -12.128 12.862 1.00 86.62 116 LEU A CA 1
ATOM 931 C C . LEU A 1 116 ? -5.188 -11.116 12.089 1.00 86.62 116 LEU A C 1
ATOM 933 O O . LEU A 1 116 ? -4.022 -11.392 11.820 1.00 86.62 116 LEU A O 1
ATOM 937 N N . MET A 1 117 ? -5.721 -9.920 11.826 1.00 89.25 117 MET A N 1
ATOM 938 C CA . MET A 1 117 ? -4.993 -8.873 11.099 1.00 89.25 117 MET A CA 1
ATOM 939 C C . MET A 1 117 ? -3.775 -8.363 11.877 1.00 89.25 117 MET A C 1
ATOM 941 O O . MET A 1 117 ? -2.714 -8.121 11.307 1.00 89.25 117 MET A O 1
ATOM 945 N N . LYS A 1 118 ? -3.866 -8.271 13.210 1.00 91.00 118 LYS A N 1
ATOM 946 C CA . LYS A 1 118 ? -2.699 -7.944 14.049 1.00 91.00 118 LYS A CA 1
ATOM 947 C C . LYS A 1 118 ? -1.586 -8.980 13.914 1.00 91.00 118 LYS A C 1
ATOM 949 O O . LYS A 1 118 ? -0.406 -8.626 13.881 1.00 91.00 118 LYS A O 1
ATOM 954 N N . LYS A 1 119 ? -1.948 -10.266 13.848 1.00 85.62 119 LYS A N 1
ATOM 955 C CA . LYS A 1 119 ? -0.988 -11.360 13.651 1.00 85.62 119 LYS A CA 1
ATOM 956 C C . LYS A 1 119 ? -0.359 -11.299 12.259 1.00 85.62 119 LYS A C 1
ATOM 958 O O . LYS A 1 119 ? 0.860 -11.448 12.178 1.00 85.62 119 LYS A O 1
ATOM 963 N N . THR A 1 120 ? -1.140 -11.040 11.208 1.00 86.31 120 THR A N 1
ATOM 964 C CA . THR A 1 120 ? -0.623 -10.928 9.834 1.00 86.31 120 THR A CA 1
ATOM 965 C C . THR A 1 120 ? 0.269 -9.699 9.659 1.00 86.31 120 THR A C 1
ATOM 967 O O . THR A 1 120 ? 1.351 -9.824 9.103 1.00 86.31 120 THR A O 1
ATOM 970 N N . LEU A 1 121 ? -0.073 -8.538 10.225 1.00 89.44 121 LEU A N 1
ATOM 971 C CA . LEU A 1 121 ? 0.817 -7.367 10.202 1.00 89.44 121 LEU A CA 1
ATOM 972 C C . LEU A 1 121 ? 2.131 -7.618 10.948 1.00 89.44 121 LEU A C 1
ATOM 974 O O . LEU A 1 121 ? 3.203 -7.246 10.471 1.00 89.44 121 LEU A O 1
ATOM 978 N N . LYS A 1 122 ? 2.073 -8.292 12.104 1.00 86.44 122 LYS A N 1
ATOM 979 C CA . LYS A 1 122 ? 3.284 -8.701 12.829 1.00 86.44 122 LYS A CA 1
ATOM 980 C C . LYS A 1 122 ? 4.129 -9.684 12.010 1.00 86.44 122 LYS A C 1
ATOM 982 O O . LYS A 1 122 ? 5.352 -9.620 12.103 1.00 86.44 122 LYS A O 1
ATOM 987 N N . CYS A 1 123 ? 3.498 -10.556 11.219 1.00 81.00 123 CYS A N 1
ATOM 988 C CA . CYS A 1 123 ? 4.186 -11.419 10.257 1.00 81.00 123 CYS A CA 1
ATOM 989 C C . CYS A 1 123 ? 4.923 -10.594 9.214 1.00 81.00 123 CYS A C 1
ATOM 991 O O . CYS A 1 123 ? 6.138 -10.698 9.124 1.00 81.00 123 CYS A O 1
ATOM 993 N N . ILE A 1 124 ? 4.193 -9.749 8.483 1.00 86.25 124 ILE A N 1
ATOM 994 C CA . ILE A 1 124 ? 4.733 -8.944 7.384 1.00 86.25 124 ILE A CA 1
ATOM 995 C C . ILE A 1 124 ? 5.914 -8.111 7.881 1.00 86.25 124 ILE A C 1
ATOM 997 O O . ILE A 1 124 ? 6.973 -8.104 7.265 1.00 86.25 124 ILE A O 1
ATOM 1001 N N . LYS A 1 125 ? 5.780 -7.475 9.053 1.00 88.25 125 LYS A N 1
ATOM 1002 C CA . LYS A 1 125 ? 6.873 -6.712 9.666 1.00 88.25 125 LYS A CA 1
ATOM 1003 C C . LYS A 1 125 ? 8.108 -7.571 9.961 1.00 88.25 125 LYS A C 1
ATOM 1005 O O . LYS A 1 125 ? 9.224 -7.076 9.851 1.00 88.25 125 LYS A O 1
ATOM 1010 N N . ARG A 1 126 ? 7.919 -8.825 10.381 1.00 84.12 126 ARG A N 1
ATOM 1011 C CA . ARG A 1 126 ? 9.020 -9.746 10.694 1.00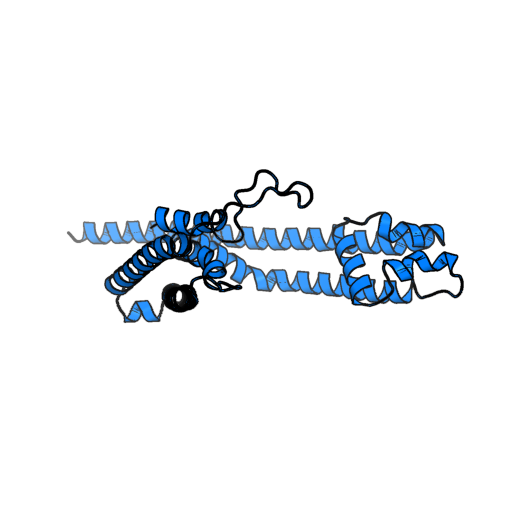 84.12 126 ARG A CA 1
ATOM 1012 C C . ARG A 1 126 ? 9.709 -10.270 9.433 1.00 84.12 126 ARG A C 1
ATOM 1014 O O . ARG A 1 126 ? 10.915 -10.455 9.484 1.00 84.12 126 ARG A O 1
ATOM 1021 N N . THR A 1 127 ? 8.972 -10.475 8.342 1.00 83.81 127 THR A N 1
ATOM 1022 C CA . THR A 1 127 ? 9.505 -10.983 7.064 1.00 83.81 127 THR A CA 1
ATOM 1023 C C . THR A 1 127 ? 10.105 -9.882 6.184 1.00 83.81 127 THR A C 1
ATOM 1025 O O . THR A 1 127 ? 10.950 -10.153 5.337 1.00 83.81 127 THR A O 1
ATOM 1028 N N . LEU A 1 128 ? 9.695 -8.624 6.381 1.00 86.94 128 LEU A N 1
ATOM 1029 C CA . LEU A 1 128 ? 10.200 -7.463 5.644 1.00 86.94 128 LEU A CA 1
ATOM 1030 C C . LEU A 1 128 ? 11.740 -7.343 5.594 1.00 86.94 128 LEU A C 1
ATOM 1032 O O . LEU A 1 128 ? 12.247 -7.126 4.496 1.00 86.94 128 LEU A O 1
ATOM 1036 N N . PRO A 1 129 ? 12.506 -7.485 6.701 1.00 87.19 129 PRO A N 1
ATOM 1037 C CA . PRO A 1 129 ? 13.966 -7.361 6.649 1.00 87.19 129 PRO A CA 1
ATOM 1038 C C . PRO A 1 129 ? 14.639 -8.417 5.763 1.00 87.19 129 PRO A C 1
ATOM 1040 O O . PRO A 1 129 ? 15.646 -8.123 5.129 1.00 87.19 129 PRO A O 1
ATOM 1043 N N . GLU A 1 130 ? 14.089 -9.628 5.675 1.00 82.81 130 GLU A N 1
ATOM 1044 C CA . GLU A 1 130 ? 14.666 -10.692 4.844 1.00 82.81 130 GLU A CA 1
ATOM 1045 C C . GLU A 1 130 ? 14.405 -10.423 3.357 1.00 82.81 130 GLU A C 1
ATOM 1047 O O . GLU A 1 130 ? 15.310 -10.547 2.532 1.00 82.81 130 GLU A O 1
ATOM 1052 N N . ILE A 1 131 ? 13.194 -9.959 3.026 1.00 88.62 131 ILE A N 1
ATOM 1053 C CA . ILE A 1 131 ? 12.812 -9.562 1.662 1.00 88.62 131 ILE A CA 1
ATOM 1054 C C . ILE A 1 131 ? 13.597 -8.315 1.212 1.00 88.62 131 ILE A C 1
ATOM 1056 O O . ILE A 1 131 ? 13.903 -8.172 0.028 1.00 88.62 131 ILE A O 1
ATOM 1060 N N . ALA A 1 132 ? 13.979 -7.435 2.146 1.00 90.75 132 ALA A N 1
ATOM 1061 C CA . ALA A 1 132 ? 14.720 -6.212 1.843 1.00 90.75 132 ALA A CA 1
ATOM 1062 C C . ALA A 1 132 ? 16.042 -6.483 1.105 1.00 90.75 132 ALA A C 1
ATOM 1064 O O . ALA A 1 132 ? 16.389 -5.728 0.202 1.00 90.75 132 ALA A O 1
ATOM 1065 N N . SER A 1 133 ? 16.740 -7.580 1.422 1.00 89.19 133 SER A N 1
ATOM 1066 C CA . SER A 1 133 ? 17.987 -7.958 0.735 1.00 89.19 133 SER A CA 1
ATOM 1067 C C . SER A 1 133 ? 17.797 -8.159 -0.778 1.00 89.19 133 SER A C 1
ATOM 1069 O O . SER A 1 133 ? 18.592 -7.677 -1.583 1.00 89.19 133 SER A O 1
ATOM 1071 N N . VAL A 1 134 ? 16.693 -8.795 -1.175 1.00 89.69 134 VAL A N 1
ATOM 1072 C CA . VAL A 1 134 ? 16.341 -9.052 -2.579 1.00 89.69 134 VAL A CA 1
ATOM 1073 C C . VAL A 1 134 ? 15.858 -7.781 -3.263 1.00 89.69 134 VAL A C 1
ATOM 1075 O O . VAL A 1 134 ? 16.197 -7.542 -4.416 1.00 89.69 134 VAL A O 1
ATOM 1078 N N . ILE A 1 135 ? 15.098 -6.942 -2.553 1.00 92.06 135 ILE A N 1
ATOM 1079 C CA . ILE A 1 135 ? 14.667 -5.635 -3.068 1.00 92.06 135 ILE A CA 1
ATOM 1080 C C . ILE A 1 135 ? 15.886 -4.757 -3.369 1.00 92.06 135 ILE A C 1
ATOM 1082 O O . ILE A 1 135 ? 15.916 -4.102 -4.406 1.00 92.06 135 ILE A O 1
ATOM 1086 N N . VAL A 1 136 ? 16.911 -4.774 -2.510 1.00 94.19 136 VAL A N 1
ATOM 1087 C CA . VAL A 1 136 ? 18.174 -4.064 -2.764 1.00 94.19 136 VAL A CA 1
ATOM 1088 C C . VAL A 1 136 ? 18.878 -4.631 -3.996 1.00 94.19 136 VAL A C 1
ATOM 1090 O O . VAL A 1 136 ? 19.306 -3.857 -4.847 1.00 94.19 136 VAL A O 1
ATOM 1093 N N . LEU A 1 137 ? 18.948 -5.957 -4.147 1.00 92.81 137 LEU A N 1
ATOM 1094 C CA . LEU A 1 137 ? 19.518 -6.584 -5.344 1.00 92.81 137 LEU A CA 1
ATOM 1095 C C . LEU A 1 137 ? 18.758 -6.188 -6.624 1.00 92.81 137 LEU A C 1
ATOM 1097 O O . LEU A 1 137 ? 19.377 -5.872 -7.638 1.00 92.81 137 LEU A O 1
ATOM 1101 N N . LEU A 1 138 ? 17.426 -6.149 -6.565 1.00 94.50 138 LEU A N 1
ATOM 1102 C CA . LEU A 1 138 ? 16.568 -5.716 -7.667 1.00 94.50 138 LEU A CA 1
ATOM 1103 C C . LEU A 1 138 ? 16.768 -4.233 -8.005 1.00 94.50 138 LEU A C 1
ATOM 1105 O O . LEU A 1 138 ? 16.856 -3.873 -9.176 1.00 94.50 138 LEU A O 1
ATOM 1109 N N . ALA A 1 139 ? 16.886 -3.377 -6.989 1.00 95.50 139 ALA A N 1
ATOM 1110 C CA . ALA A 1 139 ? 17.179 -1.960 -7.167 1.00 95.50 139 ALA A CA 1
ATOM 1111 C C . ALA A 1 139 ? 18.566 -1.747 -7.792 1.00 95.50 139 ALA A C 1
ATOM 1113 O O . ALA A 1 139 ? 18.704 -0.938 -8.703 1.00 95.50 139 ALA A O 1
ATOM 1114 N N . LEU A 1 140 ? 19.580 -2.508 -7.365 1.00 96.25 140 LEU A N 1
ATOM 1115 C CA . LEU A 1 140 ? 20.912 -2.478 -7.972 1.00 96.25 140 LEU A CA 1
ATOM 1116 C C . LEU A 1 140 ? 20.876 -2.916 -9.439 1.00 96.25 140 LEU A C 1
ATOM 1118 O O . LEU A 1 140 ? 21.480 -2.253 -10.278 1.00 96.25 140 LEU A O 1
ATOM 1122 N N . HIS A 1 141 ? 20.136 -3.981 -9.759 1.00 96.00 141 HIS A N 1
ATOM 1123 C CA . HIS A 1 141 ? 19.926 -4.423 -11.137 1.00 96.00 141 HIS A CA 1
ATOM 1124 C C . HIS A 1 141 ? 19.282 -3.321 -11.994 1.00 96.00 141 HIS A C 1
ATOM 1126 O O . HIS A 1 141 ? 19.802 -2.999 -13.062 1.00 96.00 141 HIS A O 1
ATOM 1132 N N . LEU A 1 142 ? 18.216 -2.683 -11.498 1.00 96.81 142 LEU A N 1
ATOM 1133 C CA . LEU A 1 142 ? 17.567 -1.557 -12.176 1.00 96.81 142 LEU A CA 1
ATOM 1134 C C . LEU A 1 142 ? 18.525 -0.380 -12.380 1.00 96.81 142 LEU A C 1
ATOM 1136 O O . LEU A 1 142 ? 18.642 0.117 -13.497 1.00 96.81 142 LEU A O 1
ATOM 1140 N N . CYS A 1 143 ? 19.238 0.054 -11.339 1.00 96.62 143 CYS A N 1
ATOM 1141 C CA . CYS A 1 143 ? 20.171 1.177 -11.425 1.00 96.62 143 CYS A CA 1
ATOM 1142 C C . CYS A 1 143 ? 21.314 0.900 -12.409 1.00 96.62 143 CYS A C 1
ATOM 1144 O O . CYS A 1 143 ? 21.637 1.760 -13.226 1.00 96.62 143 CYS A O 1
ATOM 1146 N N . LEU A 1 144 ? 21.897 -0.300 -12.370 1.00 97.06 144 LEU A N 1
ATOM 1147 C CA . LEU A 1 144 ? 22.996 -0.689 -13.251 1.00 97.06 144 LEU A CA 1
ATOM 1148 C C . LEU A 1 144 ? 22.557 -0.672 -14.718 1.00 97.06 144 LEU A C 1
ATOM 1150 O O . LEU A 1 144 ? 23.196 -0.015 -15.537 1.00 97.06 144 LEU A O 1
ATOM 1154 N N . PHE A 1 145 ? 21.442 -1.327 -15.050 1.00 96.44 145 PHE A N 1
ATOM 1155 C CA . PHE A 1 145 ? 20.941 -1.351 -16.427 1.00 96.44 145 PHE A CA 1
ATOM 1156 C C . PHE A 1 145 ? 20.424 0.010 -16.891 1.00 96.44 145 PHE A C 1
ATOM 1158 O O . PHE A 1 145 ? 20.564 0.337 -18.063 1.00 96.44 145 PHE A O 1
ATOM 1165 N N . THR A 1 146 ? 19.909 0.842 -15.985 1.00 96.50 146 THR A N 1
ATOM 1166 C CA . THR A 1 146 ? 19.536 2.227 -16.304 1.00 96.50 146 THR A CA 1
ATOM 1167 C C . THR A 1 146 ? 20.761 3.051 -16.698 1.00 96.50 146 THR A C 1
ATOM 1169 O O . THR A 1 146 ? 20.735 3.736 -17.717 1.00 96.50 146 THR A O 1
ATOM 1172 N N . MET A 1 147 ? 21.856 2.961 -15.936 1.00 95.62 147 MET A N 1
ATOM 1173 C CA . MET A 1 147 ? 23.104 3.664 -16.257 1.00 95.62 147 MET A CA 1
ATOM 1174 C C . MET A 1 147 ? 23.718 3.161 -17.566 1.00 95.62 147 MET A C 1
ATOM 1176 O O . MET A 1 147 ? 24.116 3.972 -18.398 1.00 95.62 147 MET A O 1
ATOM 1180 N N . ILE A 1 148 ? 23.745 1.840 -17.780 1.00 95.44 148 ILE A N 1
ATOM 1181 C CA . ILE A 1 148 ? 24.212 1.256 -19.045 1.00 95.44 148 ILE A CA 1
ATOM 1182 C C . ILE A 1 148 ? 23.320 1.706 -20.206 1.00 95.44 148 ILE A C 1
ATOM 1184 O O . ILE A 1 148 ? 23.843 2.113 -21.234 1.00 95.44 148 ILE A O 1
ATOM 1188 N N . GLY A 1 149 ? 21.996 1.687 -20.043 1.00 93.56 149 GLY A N 1
ATOM 1189 C CA . GLY A 1 149 ? 21.048 2.121 -21.068 1.00 93.56 149 GLY A CA 1
ATOM 1190 C C . GLY A 1 149 ? 21.244 3.584 -21.463 1.00 93.56 149 GLY A C 1
ATOM 1191 O O . GLY A 1 149 ? 21.309 3.886 -22.648 1.00 93.56 149 GLY A O 1
ATOM 1192 N N . MET A 1 150 ? 21.441 4.484 -20.495 1.00 92.88 150 MET A N 1
ATOM 1193 C CA . MET A 1 150 ? 21.731 5.897 -20.782 1.00 92.88 150 MET A CA 1
ATOM 1194 C C . MET A 1 150 ? 23.075 6.111 -21.497 1.00 92.88 150 MET A C 1
ATOM 1196 O O . MET A 1 150 ? 23.203 7.056 -22.269 1.00 92.88 150 MET A O 1
ATOM 1200 N N . LEU A 1 151 ? 24.073 5.255 -21.246 1.00 92.31 151 LEU A N 1
ATOM 1201 C CA . LEU A 1 151 ? 25.364 5.294 -21.945 1.00 92.31 151 LEU A CA 1
ATOM 1202 C C . LEU A 1 151 ? 25.305 4.650 -23.336 1.00 92.31 151 LEU A C 1
ATOM 1204 O O . LEU A 1 151 ? 26.056 5.043 -24.222 1.00 92.31 151 LEU A O 1
ATOM 1208 N N . LEU A 1 152 ? 24.444 3.651 -23.524 1.00 91.06 152 LEU A N 1
ATOM 1209 C CA . LEU A 1 152 ? 24.294 2.925 -24.783 1.00 91.06 152 LEU A CA 1
ATOM 1210 C C . LEU A 1 152 ? 23.413 3.686 -25.780 1.00 91.06 152 LEU A C 1
ATOM 1212 O O . LEU A 1 152 ? 23.683 3.672 -26.978 1.00 91.06 152 LEU A O 1
ATOM 1216 N N . PHE A 1 153 ? 22.375 4.354 -25.278 1.00 89.19 153 PHE A N 1
ATOM 1217 C CA . PHE A 1 153 ? 21.402 5.119 -26.052 1.00 89.19 153 PHE A CA 1
ATOM 1218 C C . PHE A 1 153 ? 21.593 6.617 -25.818 1.00 89.19 153 PHE A C 1
ATOM 1220 O O . PHE A 1 153 ? 20.684 7.309 -25.368 1.00 89.19 153 PHE A O 1
ATOM 1227 N N . THR A 1 154 ? 22.797 7.124 -26.083 1.00 85.50 154 THR A N 1
ATOM 1228 C CA . THR A 1 154 ? 23.075 8.564 -26.030 1.00 85.50 154 THR A CA 1
ATOM 1229 C C . THR A 1 154 ? 22.463 9.288 -27.222 1.00 85.50 154 THR A C 1
ATOM 1231 O O . THR A 1 154 ? 22.233 8.698 -28.277 1.00 85.50 154 THR A O 1
ATOM 1234 N N . LYS A 1 155 ? 22.268 10.601 -27.083 1.00 83.12 155 LYS A N 1
ATOM 1235 C CA . LYS A 1 155 ? 21.878 11.464 -28.199 1.00 83.12 155 LYS A CA 1
ATOM 1236 C C . LYS A 1 155 ? 22.890 11.335 -29.348 1.00 83.12 155 LYS A C 1
ATOM 1238 O O . LYS A 1 155 ? 24.064 11.643 -29.158 1.00 83.12 155 LYS A O 1
ATOM 1243 N N . SER A 1 156 ? 22.415 10.906 -30.511 1.00 78.56 156 SER A N 1
ATOM 1244 C CA . SER A 1 156 ? 23.159 10.892 -31.771 1.00 78.56 156 SER A CA 1
ATOM 1245 C C . SER A 1 156 ? 22.915 12.193 -32.546 1.00 78.56 156 SER A C 1
ATOM 1247 O O . SER A 1 156 ? 21.895 12.864 -32.346 1.00 78.56 156 SER A O 1
ATOM 1249 N N . ASP A 1 157 ? 23.829 12.558 -33.444 1.00 73.81 157 ASP A N 1
ATOM 1250 C CA . ASP A 1 157 ? 23.660 13.719 -34.331 1.00 73.81 157 ASP A CA 1
ATOM 1251 C C . ASP A 1 157 ? 22.557 13.474 -35.383 1.00 73.81 157 ASP A C 1
ATOM 1253 O O . ASP A 1 157 ? 21.883 14.407 -35.830 1.00 73.81 157 ASP A O 1
ATOM 1257 N N . ASP A 1 158 ? 22.290 12.204 -35.704 1.00 75.69 158 ASP A N 1
ATOM 1258 C CA . ASP A 1 158 ? 21.223 11.793 -36.611 1.00 75.69 158 ASP A CA 1
ATOM 1259 C C . ASP A 1 158 ? 19.851 11.816 -35.922 1.00 75.69 158 ASP A C 1
ATOM 1261 O O . ASP A 1 158 ? 19.472 10.905 -35.182 1.00 75.69 158 ASP A O 1
ATOM 1265 N N . VAL A 1 159 ? 19.036 12.824 -36.249 1.00 70.06 159 VAL A N 1
ATOM 1266 C CA . VAL A 1 159 ? 17.676 13.007 -35.702 1.00 70.06 159 VAL A CA 1
ATOM 1267 C C . VAL A 1 159 ? 16.789 11.764 -35.884 1.00 70.06 159 VAL A C 1
ATOM 1269 O O . VAL A 1 159 ? 15.967 11.465 -35.022 1.00 70.06 159 VAL A O 1
ATOM 1272 N N . LYS A 1 160 ? 16.982 10.987 -36.961 1.00 68.56 160 LYS A N 1
ATOM 1273 C CA . LYS A 1 160 ? 16.208 9.761 -37.238 1.00 68.56 160 LYS A CA 1
ATOM 1274 C C . LYS A 1 160 ? 16.515 8.594 -36.286 1.00 68.56 160 LYS A C 1
ATOM 1276 O O . LYS A 1 160 ? 15.706 7.678 -36.208 1.00 68.56 160 LYS A O 1
ATOM 1281 N N . GLN A 1 161 ? 17.645 8.614 -35.575 1.00 71.56 161 GLN A N 1
ATOM 1282 C CA . GLN A 1 161 ? 18.065 7.544 -34.656 1.00 71.56 161 GLN A CA 1
ATOM 1283 C C . GLN A 1 161 ? 17.776 7.870 -33.178 1.00 71.56 161 GLN A C 1
ATOM 1285 O O . GLN A 1 161 ? 17.952 7.020 -32.311 1.00 71.56 161 GLN A O 1
ATOM 1290 N N . ASN A 1 162 ? 17.288 9.080 -32.880 1.00 77.88 162 ASN A N 1
ATOM 1291 C CA . ASN A 1 162 ? 17.116 9.576 -31.510 1.00 77.88 162 ASN A CA 1
ATOM 1292 C C . ASN A 1 162 ? 15.789 9.194 -30.836 1.00 77.88 162 ASN A C 1
ATOM 1294 O O . ASN A 1 162 ? 15.565 9.599 -29.696 1.00 77.88 162 ASN A O 1
ATOM 1298 N N . GLY A 1 163 ? 14.928 8.413 -31.499 1.00 79.94 163 GLY A N 1
ATOM 1299 C CA . GLY A 1 163 ? 13.613 8.043 -30.964 1.00 79.94 163 GLY A CA 1
ATOM 1300 C C . GLY A 1 163 ? 13.690 7.398 -29.575 1.00 79.94 163 GLY A C 1
ATOM 1301 O O . GLY A 1 163 ? 12.949 7.785 -28.678 1.00 79.94 163 GLY A O 1
ATOM 1302 N N . GLU A 1 164 ? 14.649 6.491 -29.362 1.00 83.25 164 GLU A N 1
ATOM 1303 C CA . GLU A 1 164 ? 14.864 5.844 -28.058 1.00 83.25 164 GLU A CA 1
ATOM 1304 C C . GLU A 1 164 ? 15.299 6.804 -26.957 1.00 83.25 164 GLU A C 1
ATOM 1306 O O . GLU A 1 164 ? 14.777 6.791 -25.838 1.00 83.25 164 GLU A O 1
ATOM 1311 N N . TRP A 1 165 ? 16.291 7.638 -27.269 1.00 85.94 165 TRP A N 1
ATOM 1312 C CA . TRP A 1 165 ? 16.827 8.588 -26.309 1.00 85.94 165 TRP A CA 1
ATOM 1313 C C . TRP A 1 165 ? 15.750 9.591 -25.898 1.00 85.94 165 TRP A C 1
ATOM 1315 O O . TRP A 1 165 ? 15.609 9.882 -24.717 1.00 85.94 165 TRP A O 1
ATOM 1325 N N . GLU A 1 166 ? 14.938 10.072 -26.839 1.00 84.25 166 GLU A N 1
ATOM 1326 C CA . GLU A 1 166 ? 13.882 11.043 -26.558 1.00 84.25 166 GLU A CA 1
ATOM 1327 C C . GLU A 1 166 ? 12.728 10.454 -25.725 1.00 84.25 166 GLU A C 1
ATOM 1329 O O . GLU A 1 166 ? 12.259 11.097 -24.778 1.00 84.25 166 GLU A O 1
ATOM 1334 N N . LEU A 1 167 ? 12.301 9.225 -26.037 1.00 86.31 167 LEU A N 1
ATOM 1335 C CA . LEU A 1 167 ? 11.146 8.572 -25.409 1.00 86.31 167 LEU A CA 1
ATOM 1336 C C . LEU A 1 167 ? 11.472 7.889 -24.076 1.00 86.31 167 LEU A C 1
ATOM 1338 O O . LEU A 1 167 ? 10.645 7.920 -23.160 1.00 86.31 167 LEU A O 1
ATOM 1342 N N . HIS A 1 168 ? 12.657 7.292 -23.941 1.00 90.88 168 HIS A N 1
ATOM 1343 C CA . HIS A 1 168 ? 12.968 6.400 -22.822 1.00 90.88 168 HIS A CA 1
ATOM 1344 C C . HIS A 1 168 ? 14.232 6.793 -22.053 1.00 90.88 168 HIS A C 1
ATOM 1346 O O . HIS A 1 168 ? 14.191 6.797 -20.822 1.00 90.88 168 HIS A O 1
ATOM 1352 N N . PHE A 1 169 ? 15.323 7.175 -22.732 1.00 92.31 169 PHE A N 1
ATOM 1353 C CA . PHE A 1 169 ? 16.655 7.305 -22.106 1.00 92.31 169 PHE A CA 1
ATOM 1354 C C . PHE A 1 169 ? 17.184 8.738 -21.902 1.00 92.31 169 PHE A C 1
ATOM 1356 O O . PHE A 1 169 ? 18.369 8.940 -21.634 1.00 92.31 169 PHE A O 1
ATOM 1363 N N . ARG A 1 170 ? 16.320 9.757 -21.987 1.00 89.06 170 ARG A N 1
ATOM 1364 C CA . ARG A 1 170 ? 16.724 11.177 -21.947 1.00 89.06 170 ARG A CA 1
ATOM 1365 C C . ARG A 1 170 ? 17.340 11.611 -20.618 1.00 89.06 170 ARG A C 1
ATOM 1367 O O . ARG A 1 170 ? 18.202 12.487 -20.584 1.00 89.06 170 ARG A O 1
ATOM 1374 N N . GLY A 1 171 ? 16.857 11.047 -19.514 1.00 90.75 171 GLY A N 1
ATOM 1375 C CA . GLY A 1 171 ? 17.283 11.404 -18.164 1.00 90.75 171 GLY A CA 1
ATOM 1376 C C . GLY A 1 171 ? 17.072 10.270 -17.171 1.00 90.75 171 GLY A C 1
ATOM 1377 O O . GLY A 1 171 ? 16.343 9.316 -17.448 1.00 90.75 171 GLY A O 1
ATOM 1378 N N . LEU A 1 172 ? 17.693 10.385 -15.995 1.00 92.62 172 LEU A N 1
ATOM 1379 C CA . LEU A 1 172 ? 17.753 9.300 -15.011 1.00 92.62 172 LEU A CA 1
ATOM 1380 C C . LEU A 1 172 ? 16.367 8.785 -14.596 1.00 92.62 172 LEU A C 1
ATOM 1382 O O . LEU A 1 172 ? 16.131 7.583 -14.639 1.00 92.62 172 LEU A O 1
ATOM 1386 N N . LEU A 1 173 ? 15.436 9.674 -14.232 1.00 95.06 173 LEU A N 1
ATOM 1387 C CA . LEU A 1 173 ? 14.102 9.273 -13.767 1.00 95.06 173 LEU A CA 1
ATOM 1388 C C . LEU A 1 173 ? 13.270 8.610 -14.879 1.00 95.06 173 LEU A C 1
ATOM 1390 O O . LEU A 1 173 ? 12.592 7.616 -14.627 1.00 95.06 173 LEU A O 1
ATOM 1394 N N . GLN A 1 174 ? 13.342 9.133 -16.106 1.00 93.56 174 GLN A N 1
ATOM 1395 C CA . GLN A 1 174 ? 12.621 8.596 -17.266 1.00 93.56 174 GLN A CA 1
ATOM 1396 C C . GLN A 1 174 ? 13.173 7.225 -17.681 1.00 93.56 174 GLN A C 1
ATOM 1398 O O . GLN A 1 174 ? 12.400 6.293 -17.908 1.00 93.56 174 GLN A O 1
ATOM 1403 N N . SER A 1 175 ? 14.500 7.079 -17.666 1.00 95.25 175 SER A N 1
ATOM 1404 C CA . SER A 1 175 ? 15.196 5.820 -17.952 1.00 95.25 175 SER A CA 1
ATOM 1405 C C . SER A 1 175 ? 14.884 4.767 -16.892 1.00 95.25 175 SER A C 1
ATOM 1407 O O . SER A 1 175 ? 14.517 3.641 -17.222 1.00 95.25 175 SER A O 1
ATOM 1409 N N . LEU A 1 176 ? 14.947 5.152 -15.611 1.00 96.25 176 LEU A N 1
ATOM 1410 C CA . LEU A 1 176 ? 14.608 4.281 -14.487 1.00 96.25 176 LEU A CA 1
ATOM 1411 C C . LEU A 1 176 ? 13.145 3.834 -14.559 1.00 96.25 176 LEU A C 1
ATOM 1413 O O . LEU A 1 176 ? 12.854 2.665 -14.332 1.00 96.25 176 LEU A O 1
ATOM 1417 N N . THR A 1 177 ? 12.226 4.741 -14.906 1.00 95.88 177 THR A N 1
ATOM 1418 C CA . THR A 1 177 ? 10.801 4.413 -15.067 1.00 95.88 177 THR A CA 1
ATOM 1419 C C . THR A 1 177 ? 10.592 3.456 -16.237 1.00 95.88 177 THR A C 1
ATOM 1421 O O . THR A 1 177 ? 9.909 2.450 -16.079 1.00 95.88 177 THR A O 1
ATOM 1424 N N . SER A 1 178 ? 11.227 3.710 -17.384 1.00 95.38 178 SER A N 1
ATOM 1425 C CA . SER A 1 178 ? 11.133 2.838 -18.563 1.00 95.38 178 SER A CA 1
ATOM 1426 C C . SER A 1 178 ? 11.669 1.431 -18.274 1.00 95.38 178 SER A C 1
ATOM 1428 O O . SER A 1 178 ? 11.028 0.448 -18.647 1.00 95.38 178 SER A O 1
ATOM 1430 N N . MET A 1 179 ? 12.781 1.324 -17.537 1.00 95.75 179 MET A N 1
ATOM 1431 C CA . MET A 1 179 ? 13.343 0.049 -17.070 1.00 95.75 179 MET A CA 1
ATOM 1432 C C . MET A 1 179 ? 12.471 -0.635 -16.015 1.00 95.75 179 MET A C 1
ATOM 1434 O O . MET A 1 179 ? 12.301 -1.850 -16.048 1.00 95.75 179 MET A O 1
ATOM 1438 N N . LEU A 1 180 ? 11.872 0.123 -15.095 1.00 96.25 180 LEU A N 1
ATOM 1439 C CA . LEU A 1 180 ? 10.957 -0.413 -14.088 1.00 96.25 180 LEU A CA 1
ATOM 1440 C C . LEU A 1 180 ? 9.675 -0.976 -14.724 1.00 96.25 180 LEU A C 1
ATOM 1442 O O . LEU A 1 180 ? 9.196 -2.025 -14.303 1.00 96.25 180 LEU A O 1
ATOM 1446 N N . VAL A 1 181 ? 9.137 -0.310 -15.748 1.00 96.50 181 VAL A N 1
ATOM 1447 C CA . VAL A 1 181 ? 7.985 -0.797 -16.527 1.00 96.50 181 VAL A CA 1
ATOM 1448 C C . VAL A 1 181 ? 8.378 -2.004 -17.391 1.00 96.50 181 VAL A C 1
ATOM 1450 O O . VAL A 1 181 ? 7.598 -2.945 -17.531 1.00 96.50 181 VAL A O 1
ATOM 1453 N N . LEU A 1 182 ? 9.611 -2.041 -17.906 1.00 95.56 182 LEU A N 1
ATOM 1454 C CA . LEU A 1 182 ? 10.119 -3.206 -18.633 1.00 95.56 182 LEU A CA 1
ATOM 1455 C C . LEU A 1 182 ? 10.345 -4.416 -17.723 1.00 95.56 182 LEU A C 1
ATOM 1457 O O . LEU A 1 182 ? 10.115 -5.548 -18.142 1.00 95.56 182 LEU A O 1
ATOM 1461 N N . LEU A 1 183 ? 10.734 -4.204 -16.465 1.00 95.62 183 LEU A N 1
ATOM 1462 C CA . LEU A 1 183 ? 10.881 -5.272 -15.475 1.00 95.62 183 LEU A CA 1
ATOM 1463 C C . LEU A 1 183 ? 9.555 -6.019 -15.242 1.00 95.62 183 LEU A C 1
ATOM 1465 O O . LEU A 1 183 ? 9.562 -7.230 -15.007 1.00 95.62 183 LEU A O 1
ATOM 1469 N N . THR A 1 184 ? 8.425 -5.307 -15.342 1.00 95.38 184 THR A N 1
ATOM 1470 C CA . THR A 1 184 ? 7.067 -5.879 -15.313 1.00 95.38 184 THR A CA 1
ATOM 1471 C C . THR A 1 184 ? 6.556 -6.294 -16.695 1.00 95.38 184 THR A C 1
ATOM 1473 O O . THR A 1 184 ? 5.435 -6.783 -16.808 1.00 95.38 184 THR A O 1
ATOM 1476 N N . THR A 1 185 ? 7.374 -6.149 -17.742 1.00 95.25 185 THR A N 1
ATOM 1477 C CA . THR A 1 185 ? 7.098 -6.491 -19.149 1.00 95.25 185 THR A CA 1
ATOM 1478 C C . THR A 1 185 ? 5.932 -5.735 -19.795 1.00 95.25 185 THR A C 1
ATOM 1480 O O . THR A 1 185 ? 5.464 -6.125 -20.859 1.00 95.25 185 THR A O 1
ATOM 1483 N N . ALA A 1 186 ? 5.476 -4.632 -19.196 1.00 96.00 186 ALA A N 1
ATOM 1484 C CA . ALA A 1 186 ? 4.277 -3.922 -19.648 1.00 96.00 186 ALA A CA 1
ATOM 1485 C C . ALA A 1 186 ? 4.481 -3.095 -20.932 1.00 96.00 186 ALA A C 1
ATOM 1487 O O . ALA A 1 186 ? 3.515 -2.811 -21.629 1.00 96.00 186 ALA A O 1
ATOM 1488 N N . ASN A 1 187 ? 5.722 -2.715 -21.242 1.00 94.00 187 ASN A N 1
ATOM 1489 C CA . ASN A 1 187 ? 6.101 -1.942 -22.432 1.00 94.00 187 ASN A CA 1
ATOM 1490 C C . ASN A 1 187 ? 6.990 -2.740 -23.408 1.00 94.00 187 ASN A C 1
ATOM 1492 O O . ASN A 1 187 ? 7.697 -2.142 -24.214 1.00 94.00 187 ASN A O 1
ATOM 1496 N N . ASN A 1 188 ? 7.005 -4.075 -23.330 1.00 91.69 188 ASN A N 1
ATOM 1497 C CA . ASN A 1 188 ? 7.682 -4.929 -24.311 1.00 91.69 188 ASN A CA 1
ATOM 1498 C C . ASN A 1 188 ? 6.682 -5.294 -25.428 1.00 91.69 188 ASN A C 1
ATOM 1500 O O . ASN A 1 188 ? 5.636 -5.853 -25.095 1.00 91.69 188 ASN A O 1
ATOM 1504 N N . PRO A 1 189 ? 6.953 -5.040 -26.726 1.00 93.00 189 PRO A N 1
ATOM 1505 C CA . PRO A 1 189 ? 8.225 -4.629 -27.340 1.00 93.00 189 PRO A CA 1
ATOM 1506 C C . PRO A 1 189 ? 8.442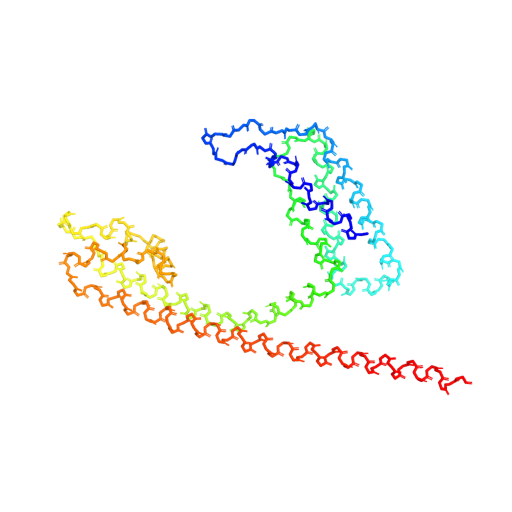 -3.118 -27.518 1.00 93.00 189 PRO A C 1
ATOM 1508 O O . PRO A 1 189 ? 9.510 -2.735 -27.987 1.00 93.00 189 PRO A O 1
ATOM 1511 N N . ASP A 1 190 ? 7.478 -2.269 -27.163 1.00 92.75 190 ASP A N 1
ATOM 1512 C CA . ASP A 1 190 ? 7.480 -0.825 -27.458 1.00 92.75 190 ASP A CA 1
ATOM 1513 C C . ASP A 1 190 ? 8.780 -0.098 -27.075 1.00 92.75 190 ASP A C 1
ATOM 1515 O O . ASP A 1 190 ? 9.303 0.669 -27.878 1.00 92.75 190 ASP A O 1
ATOM 1519 N N . VAL A 1 191 ? 9.352 -0.401 -25.904 1.00 93.12 191 VAL A N 1
ATOM 1520 C CA . VAL A 1 191 ? 10.608 0.202 -25.404 1.00 93.12 191 VAL A CA 1
ATOM 1521 C C . VAL A 1 191 ? 11.871 -0.246 -26.152 1.00 93.12 191 VAL A C 1
ATOM 1523 O O . VAL A 1 191 ? 12.946 0.294 -25.930 1.00 93.12 191 VAL A O 1
ATOM 1526 N N . MET A 1 192 ? 11.774 -1.287 -26.980 1.00 92.88 192 MET A N 1
ATOM 1527 C CA . MET A 1 192 ? 12.895 -1.858 -27.732 1.00 92.88 192 MET A CA 1
ATOM 1528 C C . MET A 1 192 ? 12.815 -1.533 -29.230 1.00 92.88 192 MET A C 1
ATOM 1530 O O . MET A 1 192 ? 13.832 -1.607 -29.923 1.00 92.88 192 MET A O 1
ATOM 1534 N N . ILE A 1 193 ? 11.621 -1.239 -29.760 1.00 92.06 193 ILE A N 1
ATOM 1535 C CA . ILE A 1 193 ? 11.384 -1.093 -31.205 1.00 92.06 193 ILE A CA 1
ATOM 1536 C C . ILE A 1 193 ? 12.292 -0.025 -31.837 1.00 92.06 193 ILE A C 1
ATOM 1538 O O . ILE A 1 193 ? 12.978 -0.363 -32.811 1.00 92.06 193 ILE A O 1
ATOM 1542 N N . PRO A 1 194 ? 12.334 1.230 -31.347 1.00 91.00 194 PRO A N 1
ATOM 1543 C CA . PRO A 1 194 ? 13.189 2.231 -31.972 1.00 91.00 194 PRO A CA 1
ATOM 1544 C C . PRO A 1 194 ? 14.694 1.856 -31.967 1.00 91.00 194 PRO A C 1
ATOM 1546 O O . PRO A 1 194 ? 15.353 2.047 -32.988 1.00 91.00 194 PRO A O 1
ATOM 1549 N N . ALA A 1 195 ? 15.225 1.187 -30.939 1.00 90.44 195 ALA A N 1
ATOM 1550 C CA . ALA A 1 195 ? 16.610 0.720 -30.827 1.00 90.44 195 ALA A CA 1
ATOM 1551 C C . ALA A 1 195 ? 16.869 -0.404 -31.827 1.00 90.44 195 ALA A C 1
ATOM 1553 O O . ALA A 1 195 ? 17.857 -0.407 -32.563 1.00 90.44 195 ALA A O 1
ATOM 1554 N N . TYR A 1 196 ? 15.942 -1.358 -31.868 1.00 91.50 196 TYR A N 1
ATOM 1555 C CA . TYR A 1 196 ? 15.996 -2.515 -32.745 1.00 91.50 196 TYR A CA 1
ATOM 1556 C C . TYR A 1 196 ? 15.971 -2.118 -34.223 1.00 91.50 196 TYR A C 1
ATOM 1558 O O . TYR A 1 196 ? 16.641 -2.750 -35.043 1.00 91.50 196 TYR A O 1
ATOM 1566 N N . SER A 1 197 ? 15.223 -1.061 -34.556 1.00 90.50 197 SER A N 1
ATOM 1567 C CA . SER A 1 197 ? 15.117 -0.538 -35.919 1.00 90.50 197 SER A CA 1
ATOM 1568 C C . SER A 1 197 ? 16.423 0.077 -36.433 1.00 90.50 197 SER A C 1
ATOM 1570 O O . SER A 1 197 ? 16.699 -0.011 -37.628 1.00 90.50 197 SER A O 1
ATOM 1572 N N . VAL A 1 198 ? 17.250 0.634 -35.536 1.00 88.25 198 VAL A N 1
ATOM 1573 C CA . VAL A 1 198 ? 18.582 1.166 -35.865 1.00 88.25 198 VAL A CA 1
ATOM 1574 C C . VAL A 1 198 ? 19.586 0.025 -36.012 1.00 88.25 198 VAL A C 1
ATOM 1576 O O . VAL A 1 198 ? 20.257 -0.091 -37.035 1.00 88.25 198 VAL A O 1
ATOM 1579 N N . ASN A 1 199 ? 19.679 -0.847 -35.005 1.00 89.38 199 ASN A N 1
ATOM 1580 C CA . ASN A 1 199 ? 20.534 -2.026 -35.053 1.00 89.38 199 ASN A CA 1
ATOM 1581 C C . ASN A 1 199 ? 19.915 -3.179 -34.257 1.00 89.38 199 ASN A C 1
ATOM 1583 O O . ASN A 1 199 ? 19.671 -3.079 -33.052 1.00 89.38 199 ASN A O 1
ATOM 1587 N N . ARG A 1 200 ? 19.769 -4.335 -34.912 1.00 92.25 200 ARG A N 1
ATOM 1588 C CA . ARG A 1 200 ? 19.220 -5.553 -34.296 1.00 92.25 200 ARG A CA 1
ATOM 1589 C C . ARG A 1 200 ? 20.018 -6.005 -33.070 1.00 92.25 200 ARG A C 1
ATOM 1591 O O . ARG A 1 200 ? 19.445 -6.627 -32.178 1.00 92.25 200 ARG A O 1
ATOM 1598 N N . GLY A 1 201 ? 21.310 -5.670 -32.998 1.00 92.25 201 GLY A N 1
ATOM 1599 C CA . GLY A 1 201 ? 22.178 -5.988 -31.861 1.00 92.25 201 GLY A CA 1
ATOM 1600 C C . GLY A 1 201 ? 21.704 -5.411 -30.521 1.00 92.25 201 GLY A C 1
ATOM 1601 O O . GLY A 1 201 ? 21.907 -6.047 -29.489 1.00 92.25 201 GLY A O 1
ATOM 1602 N N . TYR A 1 202 ? 20.995 -4.275 -30.515 1.00 92.25 202 TYR A N 1
ATOM 1603 C CA . TYR A 1 202 ? 20.489 -3.672 -29.275 1.00 92.25 202 TYR A CA 1
ATOM 1604 C C . TYR A 1 202 ? 19.434 -4.531 -28.561 1.00 92.25 202 TYR A C 1
ATOM 1606 O O . TYR A 1 202 ? 19.265 -4.397 -27.351 1.00 92.25 202 TYR A O 1
ATOM 1614 N N . SER A 1 203 ? 18.789 -5.479 -29.256 1.00 93.62 203 SER A N 1
ATOM 1615 C CA . SER A 1 203 ? 17.877 -6.448 -28.620 1.00 93.62 203 SER A CA 1
ATOM 1616 C C . SER A 1 203 ? 18.543 -7.264 -27.511 1.00 93.62 203 SER A C 1
ATOM 1618 O O . SER A 1 203 ? 17.888 -7.614 -26.532 1.00 93.62 203 SER A O 1
ATOM 1620 N N . ILE A 1 204 ? 19.853 -7.521 -27.614 1.00 96.00 204 ILE A N 1
ATOM 1621 C CA . ILE A 1 204 ? 20.607 -8.300 -26.624 1.00 96.00 204 ILE A CA 1
ATOM 1622 C C . ILE A 1 204 ? 20.556 -7.625 -25.249 1.00 96.00 204 ILE A C 1
ATOM 1624 O O . ILE A 1 204 ? 20.423 -8.315 -24.238 1.00 96.00 204 ILE A O 1
ATOM 1628 N N . PHE A 1 205 ? 20.604 -6.290 -25.197 1.00 95.38 205 PHE A N 1
ATOM 1629 C CA . PHE A 1 205 ? 20.521 -5.530 -23.949 1.00 95.38 205 PHE A CA 1
ATOM 1630 C C . PHE A 1 205 ? 19.177 -5.759 -23.241 1.00 95.38 205 PHE A C 1
ATOM 1632 O O . PHE A 1 205 ? 19.156 -6.162 -22.076 1.00 95.38 205 PHE A O 1
ATOM 1639 N N . PHE A 1 206 ? 18.064 -5.584 -23.960 1.00 95.25 206 PHE A N 1
ATOM 1640 C CA . PHE A 1 206 ? 16.716 -5.746 -23.409 1.00 95.25 206 PHE A CA 1
ATOM 1641 C C . PHE A 1 206 ? 16.408 -7.201 -23.039 1.00 95.25 206 PHE A C 1
ATOM 1643 O O . PHE A 1 206 ? 15.870 -7.459 -21.966 1.00 95.25 206 PHE A O 1
ATOM 1650 N N . ILE A 1 207 ? 16.821 -8.167 -23.869 1.00 96.00 207 ILE A N 1
ATOM 1651 C CA . ILE A 1 207 ? 16.659 -9.598 -23.575 1.00 96.00 207 ILE A CA 1
ATOM 1652 C C . ILE A 1 207 ? 17.442 -9.976 -22.313 1.00 96.00 207 ILE A C 1
ATOM 1654 O O . ILE A 1 207 ? 16.900 -10.634 -21.428 1.00 96.00 207 ILE A O 1
ATOM 1658 N N . THR A 1 208 ? 18.697 -9.534 -22.195 1.00 96.25 208 THR A N 1
ATOM 1659 C CA . THR A 1 208 ? 19.531 -9.824 -21.017 1.00 96.25 208 THR A CA 1
ATOM 1660 C C . THR A 1 208 ? 18.932 -9.210 -19.753 1.00 96.25 208 THR A C 1
ATOM 1662 O O . THR A 1 208 ? 18.862 -9.880 -18.720 1.00 96.25 208 THR A O 1
ATOM 1665 N N . PHE A 1 209 ? 18.442 -7.969 -19.837 1.00 96.25 209 PHE A N 1
ATOM 1666 C CA . PHE A 1 209 ? 17.723 -7.317 -18.744 1.00 96.25 209 PHE A CA 1
ATOM 1667 C C . PHE A 1 209 ? 16.492 -8.124 -18.312 1.00 96.25 209 PHE A C 1
ATOM 1669 O O . PHE A 1 209 ? 16.376 -8.468 -17.139 1.00 96.25 209 PHE A O 1
ATOM 1676 N N . SER A 1 210 ? 15.610 -8.501 -19.242 1.00 95.50 210 SER A N 1
ATOM 1677 C CA . SER A 1 210 ? 14.395 -9.262 -18.923 1.00 95.50 210 SER A CA 1
ATOM 1678 C C . SER A 1 210 ? 14.695 -10.661 -18.377 1.00 95.50 210 SER A C 1
ATOM 1680 O O . SER A 1 210 ? 14.011 -11.124 -17.463 1.00 95.50 210 SER A O 1
ATOM 1682 N N . VAL A 1 211 ? 15.734 -11.338 -18.880 1.00 96.12 211 VAL A N 1
ATOM 1683 C CA . VAL A 1 211 ? 16.128 -12.660 -18.373 1.00 96.12 211 VAL A CA 1
ATOM 1684 C C . VAL A 1 211 ? 16.606 -12.585 -16.929 1.00 96.12 211 VAL A C 1
ATOM 1686 O O . VAL A 1 211 ? 16.159 -13.364 -16.085 1.00 96.12 211 VAL A O 1
ATOM 1689 N N . ILE A 1 212 ? 17.473 -11.625 -16.617 1.00 96.12 212 ILE A N 1
ATOM 1690 C CA . ILE A 1 212 ? 17.991 -11.462 -15.260 1.00 96.12 212 ILE A CA 1
ATOM 1691 C C . ILE A 1 212 ? 16.896 -10.911 -14.333 1.00 96.12 212 ILE A C 1
ATOM 1693 O O . ILE A 1 212 ? 16.645 -11.478 -13.273 1.00 96.12 212 ILE A O 1
ATOM 1697 N N . GLY A 1 213 ? 16.210 -9.840 -14.719 1.00 94.06 213 GLY A N 1
ATOM 1698 C CA . GLY A 1 213 ? 15.211 -9.174 -13.887 1.00 94.06 213 GLY A CA 1
ATOM 1699 C C . GLY A 1 213 ? 13.958 -10.018 -13.664 1.00 94.06 213 GLY A C 1
ATOM 1700 O O . GLY A 1 213 ? 13.615 -10.357 -12.530 1.00 94.06 213 GLY A O 1
ATOM 1701 N N . THR A 1 214 ? 13.269 -10.385 -14.742 1.00 91.44 214 THR A N 1
ATOM 1702 C CA . THR A 1 214 ? 11.961 -11.042 -14.659 1.00 91.44 214 THR A CA 1
ATOM 1703 C C . THR A 1 214 ? 12.097 -12.533 -14.358 1.00 91.44 214 THR A C 1
ATOM 1705 O O . THR A 1 214 ? 11.445 -13.029 -13.443 1.00 91.44 214 THR A O 1
ATOM 1708 N N . TYR A 1 215 ? 12.957 -13.272 -15.065 1.00 91.50 215 TYR A N 1
ATOM 1709 C CA . TYR A 1 215 ? 13.024 -14.728 -14.870 1.00 91.50 215 TYR A CA 1
ATOM 1710 C C . TYR A 1 215 ? 13.909 -15.159 -13.700 1.00 91.50 215 TYR A C 1
ATOM 1712 O O . TYR A 1 215 ? 13.604 -16.171 -13.069 1.00 91.50 215 TYR A O 1
ATOM 1720 N N . CYS A 1 216 ? 14.972 -14.423 -13.374 1.00 93.31 216 CYS A N 1
ATOM 1721 C CA . CYS A 1 216 ? 15.812 -14.762 -12.225 1.00 93.31 216 CYS A CA 1
ATOM 1722 C C . CYS A 1 216 ? 15.346 -14.037 -10.953 1.00 93.31 216 CYS A C 1
ATOM 1724 O O . CYS A 1 216 ? 14.894 -14.687 -10.007 1.00 93.31 216 CYS A O 1
ATOM 1726 N N . LEU A 1 217 ? 15.389 -12.700 -10.922 1.00 93.69 217 LEU A N 1
ATOM 1727 C CA . LEU A 1 217 ? 15.169 -11.941 -9.684 1.00 93.69 217 LEU A CA 1
ATOM 1728 C C . LEU A 1 217 ? 13.719 -11.998 -9.175 1.00 93.69 217 LEU A C 1
ATOM 1730 O O . LEU A 1 217 ? 13.527 -12.195 -7.975 1.00 93.69 217 LEU A O 1
ATOM 1734 N N . MET A 1 218 ? 12.696 -11.891 -10.033 1.00 92.50 218 MET A N 1
ATOM 1735 C CA . MET A 1 218 ? 11.295 -11.981 -9.569 1.00 92.50 218 MET A CA 1
ATOM 1736 C C . MET A 1 218 ? 10.911 -13.385 -9.089 1.00 92.50 218 MET A C 1
ATOM 1738 O O . MET A 1 218 ? 10.194 -13.533 -8.093 1.00 92.50 218 MET A O 1
ATOM 1742 N N . ASN A 1 219 ? 11.418 -14.430 -9.746 1.00 92.25 219 ASN A N 1
ATOM 1743 C CA . ASN A 1 219 ? 11.193 -15.806 -9.304 1.00 92.25 219 ASN A CA 1
ATOM 1744 C C . ASN A 1 219 ? 11.917 -16.093 -7.981 1.00 92.25 219 ASN A C 1
ATOM 1746 O O . ASN A 1 219 ? 11.333 -16.700 -7.080 1.00 92.25 219 ASN A O 1
ATOM 1750 N N . LEU A 1 220 ? 13.144 -15.588 -7.814 1.00 91.62 220 LEU A N 1
ATOM 1751 C CA . LEU A 1 220 ? 13.871 -15.655 -6.546 1.00 91.62 220 LEU A CA 1
ATOM 1752 C C . LEU A 1 220 ? 13.131 -14.906 -5.426 1.00 91.62 220 LEU A C 1
ATOM 1754 O O . LEU A 1 220 ? 12.976 -15.440 -4.326 1.00 91.62 220 LEU A O 1
ATOM 1758 N N . LEU A 1 221 ? 12.629 -13.697 -5.704 1.00 90.56 221 LEU A N 1
ATOM 1759 C CA . LEU A 1 221 ? 11.826 -12.909 -4.766 1.00 90.56 221 LEU A CA 1
ATOM 1760 C C . LEU A 1 221 ? 10.599 -13.701 -4.301 1.00 90.56 221 LEU A C 1
ATOM 1762 O O . LEU A 1 221 ? 10.346 -13.811 -3.100 1.00 90.56 221 LEU A O 1
ATOM 1766 N N . THR A 1 222 ? 9.877 -14.306 -5.244 1.00 91.19 222 THR A N 1
ATOM 1767 C CA . THR A 1 222 ? 8.703 -15.139 -4.957 1.00 91.19 222 THR A CA 1
ATOM 1768 C C . THR A 1 222 ? 9.068 -16.342 -4.085 1.00 91.19 222 THR A C 1
ATOM 1770 O O . THR A 1 222 ? 8.385 -16.616 -3.096 1.00 91.19 222 THR A O 1
ATOM 1773 N N . ALA A 1 223 ? 10.177 -17.026 -4.386 1.00 92.31 223 ALA A N 1
ATOM 1774 C CA . ALA A 1 223 ? 10.659 -18.162 -3.603 1.00 92.31 223 ALA A CA 1
ATOM 1775 C C . ALA A 1 223 ? 11.018 -17.773 -2.156 1.00 92.31 223 ALA A C 1
ATOM 1777 O O . ALA A 1 223 ? 10.670 -18.484 -1.209 1.00 92.31 223 ALA A O 1
ATOM 1778 N N . ILE A 1 224 ? 11.669 -16.624 -1.962 1.00 89.56 224 ILE A N 1
ATOM 1779 C CA . ILE A 1 224 ? 12.039 -16.124 -0.632 1.00 89.56 224 ILE A CA 1
ATOM 1780 C C . ILE A 1 224 ? 10.793 -15.744 0.170 1.00 89.56 224 ILE A C 1
ATOM 1782 O O . ILE A 1 224 ? 10.659 -16.161 1.323 1.00 89.56 224 ILE A O 1
ATOM 1786 N N . ILE A 1 225 ? 9.844 -15.029 -0.442 1.00 88.06 225 ILE A N 1
ATOM 1787 C CA . ILE A 1 225 ? 8.562 -14.694 0.194 1.00 88.06 225 ILE A CA 1
ATOM 1788 C C . ILE A 1 225 ? 7.822 -15.971 0.611 1.00 88.06 225 ILE A C 1
ATOM 1790 O O . ILE A 1 225 ? 7.339 -16.058 1.743 1.00 88.06 225 ILE A O 1
ATOM 1794 N N . TYR A 1 226 ? 7.774 -16.980 -0.264 1.00 88.88 226 TYR A N 1
ATOM 1795 C CA . TYR A 1 226 ? 7.136 -18.261 0.029 1.00 88.88 226 TYR A CA 1
ATOM 1796 C C . TYR A 1 226 ? 7.778 -18.967 1.229 1.00 88.88 226 TYR A C 1
ATOM 1798 O O . TYR A 1 226 ? 7.069 -19.376 2.152 1.00 88.88 226 TYR A O 1
ATOM 1806 N N . ASN A 1 227 ? 9.111 -19.069 1.261 1.00 89.19 227 ASN A N 1
ATOM 1807 C CA . ASN A 1 227 ? 9.829 -19.709 2.365 1.00 89.19 227 ASN A CA 1
ATOM 1808 C C . ASN A 1 227 ? 9.557 -19.014 3.705 1.00 89.19 227 ASN A C 1
ATOM 1810 O O . ASN A 1 227 ? 9.301 -19.690 4.706 1.00 89.19 227 ASN A O 1
ATOM 1814 N N . GLN A 1 228 ? 9.520 -17.679 3.715 1.00 85.88 228 GLN A N 1
ATOM 1815 C CA . GLN A 1 228 ? 9.247 -16.919 4.933 1.00 85.88 228 GLN A CA 1
ATOM 1816 C C . GLN A 1 228 ? 7.800 -17.031 5.398 1.00 85.88 228 GLN A C 1
ATOM 1818 O O . GLN A 1 228 ? 7.523 -17.231 6.587 1.00 85.88 228 GLN A O 1
ATOM 1823 N N . PHE A 1 229 ? 6.857 -16.986 4.461 1.00 83.88 229 PHE A N 1
ATOM 1824 C CA . PHE A 1 229 ? 5.451 -17.174 4.776 1.00 83.88 229 PHE A CA 1
ATOM 1825 C C . PHE A 1 229 ? 5.173 -18.589 5.304 1.00 83.88 229 PHE A C 1
ATOM 1827 O O . PHE A 1 229 ? 4.480 -18.748 6.311 1.00 83.88 229 PHE A O 1
ATOM 1834 N N . ARG A 1 230 ? 5.777 -19.620 4.698 1.00 87.44 230 ARG A N 1
ATOM 1835 C CA . ARG A 1 230 ? 5.685 -21.013 5.160 1.00 87.44 230 ARG A CA 1
ATOM 1836 C C . ARG A 1 230 ? 6.248 -21.180 6.573 1.00 87.44 230 ARG A C 1
ATOM 1838 O O . ARG A 1 230 ? 5.583 -21.782 7.418 1.00 87.44 230 ARG A O 1
ATOM 1845 N N . GLY A 1 231 ? 7.427 -20.620 6.852 1.00 85.44 231 GLY A N 1
ATOM 1846 C CA . GLY A 1 231 ? 8.024 -20.633 8.192 1.00 85.44 231 GLY A CA 1
ATOM 1847 C C . GLY A 1 231 ? 7.120 -19.974 9.239 1.00 85.44 231 GLY A C 1
ATOM 1848 O O . GLY A 1 231 ? 6.886 -20.532 10.315 1.00 85.44 231 GLY A O 1
ATOM 1849 N N . TYR A 1 232 ? 6.525 -18.827 8.904 1.00 82.38 232 TYR A N 1
ATOM 1850 C CA . TYR A 1 232 ? 5.565 -18.154 9.776 1.00 82.38 232 TYR A CA 1
ATOM 1851 C C . TYR A 1 232 ? 4.294 -18.975 10.026 1.00 82.38 232 TYR A C 1
ATOM 1853 O O . TYR A 1 232 ? 3.847 -19.073 11.174 1.00 82.38 232 TYR A O 1
ATOM 1861 N N . LEU A 1 233 ? 3.701 -19.561 8.981 1.00 84.00 233 LEU A N 1
ATOM 1862 C CA . LEU A 1 233 ? 2.483 -20.364 9.105 1.00 84.00 233 LEU A CA 1
ATOM 1863 C C . LEU A 1 233 ? 2.683 -21.523 10.086 1.00 84.00 233 LEU A C 1
ATOM 1865 O O . LEU A 1 233 ? 1.852 -21.715 10.977 1.00 84.00 233 LEU A O 1
ATOM 1869 N N . LEU A 1 234 ? 3.812 -22.231 9.989 1.00 87.88 234 LEU A N 1
ATOM 1870 C CA . LEU A 1 234 ? 4.154 -23.319 10.909 1.00 87.88 234 LEU A CA 1
ATOM 1871 C C . LEU A 1 234 ? 4.238 -22.832 12.363 1.00 87.88 234 LEU A C 1
ATOM 1873 O O . LEU A 1 234 ? 3.616 -23.422 13.248 1.00 87.88 234 LEU A O 1
ATOM 1877 N N . MET A 1 235 ? 4.927 -21.714 12.611 1.00 86.25 235 MET A N 1
ATOM 1878 C CA . MET A 1 235 ? 5.030 -21.117 13.950 1.00 86.25 235 MET A CA 1
ATOM 1879 C C . MET A 1 235 ? 3.668 -20.663 14.500 1.00 86.25 235 MET A C 1
ATOM 1881 O O . MET A 1 235 ? 3.382 -20.817 15.692 1.00 86.25 235 MET A O 1
ATOM 1885 N N . SER A 1 236 ? 2.802 -20.112 13.644 1.00 84.12 236 SER A N 1
ATOM 1886 C CA . SER A 1 236 ? 1.448 -19.678 14.010 1.00 84.12 236 SER A CA 1
ATOM 1887 C C . SER A 1 236 ? 0.571 -20.862 14.433 1.00 84.12 236 SER A C 1
ATOM 1889 O O . SER A 1 236 ? -0.075 -20.810 15.486 1.00 84.12 236 SER A O 1
ATOM 1891 N N . VAL A 1 237 ? 0.612 -21.960 13.666 1.00 87.00 237 VAL A N 1
ATOM 1892 C CA . VAL A 1 237 ? -0.104 -23.208 13.975 1.00 87.00 237 VAL A CA 1
ATOM 1893 C C . VAL A 1 237 ? 0.403 -23.815 15.284 1.00 87.00 237 VAL A C 1
ATOM 1895 O O . VAL A 1 237 ? -0.399 -24.102 16.174 1.00 87.00 237 VAL A O 1
ATOM 1898 N N . GLN A 1 238 ? 1.722 -23.926 15.466 1.00 91.38 238 GLN A N 1
ATOM 1899 C CA . GLN A 1 238 ? 2.314 -24.427 16.713 1.00 91.38 238 GLN A CA 1
ATOM 1900 C C . GLN A 1 238 ? 1.898 -23.584 17.925 1.00 91.38 238 GLN A C 1
ATOM 1902 O O . GLN A 1 238 ? 1.462 -24.125 18.941 1.00 91.38 238 GLN A O 1
ATOM 1907 N N . THR A 1 239 ? 1.944 -22.253 17.807 1.00 88.00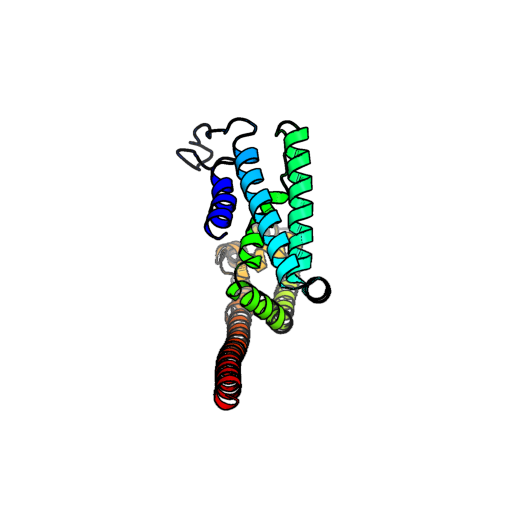 239 THR A N 1
ATOM 1908 C CA . THR A 1 239 ? 1.508 -21.339 18.875 1.00 88.00 239 THR A CA 1
ATOM 1909 C C . THR A 1 239 ? 0.028 -21.536 19.216 1.00 88.00 239 THR A C 1
ATOM 1911 O O . THR A 1 239 ? -0.349 -21.491 20.389 1.00 88.00 239 THR A O 1
ATOM 1914 N N . SER A 1 240 ? -0.827 -21.765 18.214 1.00 87.88 240 SER A N 1
ATOM 1915 C CA . SER A 1 240 ? -2.250 -22.052 18.427 1.00 87.88 240 SER A CA 1
ATOM 1916 C C . SER A 1 240 ? -2.457 -23.359 19.201 1.00 87.88 240 SER A C 1
ATOM 1918 O O . SER A 1 240 ? -3.217 -23.373 20.172 1.00 87.88 240 SER A O 1
ATOM 1920 N N . ILE A 1 241 ? -1.725 -24.419 18.844 1.00 93.62 241 ILE A N 1
ATOM 1921 C CA . ILE A 1 241 ? -1.773 -25.715 19.536 1.00 93.62 241 ILE A CA 1
ATOM 1922 C C . ILE A 1 241 ? -1.284 -25.582 20.985 1.00 93.62 241 ILE A C 1
ATOM 1924 O O . ILE A 1 241 ? -1.937 -26.086 21.898 1.00 93.62 241 ILE A O 1
ATOM 1928 N N . ILE A 1 242 ? -0.176 -24.870 21.219 1.00 95.50 242 ILE A N 1
ATOM 1929 C CA . ILE A 1 242 ? 0.378 -24.652 22.565 1.00 95.50 242 ILE A CA 1
ATOM 1930 C C . ILE A 1 242 ? -0.623 -23.907 23.452 1.00 95.50 242 ILE A C 1
ATOM 1932 O O . ILE A 1 242 ? -0.888 -24.345 24.570 1.00 95.50 242 ILE A O 1
ATOM 1936 N N . ARG A 1 243 ? -1.240 -22.827 22.951 1.00 93.38 243 ARG A N 1
ATOM 1937 C CA . ARG A 1 243 ? -2.264 -22.079 23.702 1.00 93.38 243 ARG A CA 1
ATOM 1938 C C . ARG A 1 243 ? -3.460 -22.952 24.066 1.00 93.38 243 ARG A C 1
ATOM 1940 O O . ARG A 1 243 ? -3.932 -22.884 25.196 1.00 93.38 243 ARG A O 1
ATOM 1947 N N . ARG A 1 244 ? -3.915 -23.802 23.140 1.00 94.81 244 ARG A N 1
ATOM 1948 C CA . ARG A 1 244 ? -4.998 -24.759 23.401 1.00 94.81 244 ARG A CA 1
ATOM 1949 C C . ARG A 1 244 ? -4.616 -25.748 24.506 1.00 94.81 244 ARG A C 1
ATOM 1951 O O . ARG A 1 244 ? -5.405 -25.959 25.418 1.00 94.81 244 ARG A O 1
ATOM 1958 N N . ARG A 1 245 ? -3.407 -26.318 24.460 1.00 96.31 245 ARG A N 1
ATOM 1959 C CA . ARG A 1 245 ? -2.921 -27.263 25.484 1.00 96.31 245 ARG A CA 1
ATOM 1960 C C . ARG A 1 245 ? -2.780 -26.615 26.860 1.00 96.31 245 ARG A C 1
ATOM 1962 O O . ARG A 1 245 ? -3.191 -27.215 27.846 1.00 96.31 245 ARG A O 1
ATOM 1969 N N . LEU A 1 246 ? -2.242 -25.396 26.923 1.00 97.00 246 LEU A N 1
ATOM 1970 C CA . LEU A 1 246 ? -2.134 -24.635 28.171 1.00 97.00 246 LEU A CA 1
ATOM 1971 C C . LEU A 1 246 ? -3.512 -24.347 28.775 1.00 97.00 246 LEU A C 1
ATOM 1973 O O . LEU A 1 246 ? -3.696 -24.562 29.966 1.00 97.00 246 LEU A O 1
ATOM 1977 N N . GLY A 1 247 ? -4.485 -23.939 27.953 1.00 96.38 247 GLY A N 1
ATOM 1978 C CA . GLY A 1 247 ? -5.860 -23.713 28.405 1.00 96.38 247 GLY A CA 1
ATOM 1979 C C . GLY A 1 247 ? -6.514 -24.976 28.972 1.00 96.38 247 GLY A C 1
ATOM 1980 O O . GLY A 1 247 ? -7.090 -24.929 30.053 1.00 96.38 247 GLY A O 1
ATOM 1981 N N . ILE A 1 248 ? -6.361 -26.119 28.290 1.00 96.56 248 ILE A N 1
ATOM 1982 C CA . ILE A 1 248 ? -6.885 -27.411 28.769 1.00 96.56 248 ILE A CA 1
ATOM 1983 C C . ILE A 1 248 ? -6.217 -27.818 30.089 1.00 96.56 248 ILE A C 1
ATOM 1985 O O . ILE A 1 248 ? -6.901 -28.244 31.013 1.00 96.56 248 ILE A O 1
ATOM 1989 N N . ARG A 1 249 ? -4.892 -27.659 30.206 1.00 96.62 249 ARG A N 1
ATOM 1990 C CA . ARG A 1 249 ? -4.158 -28.007 31.431 1.00 96.62 249 ARG A CA 1
ATOM 1991 C C . ARG A 1 249 ? -4.554 -27.122 32.611 1.00 96.62 249 ARG A C 1
ATOM 1993 O O . ARG A 1 249 ? -4.740 -27.643 33.703 1.00 96.62 249 ARG A O 1
ATOM 2000 N N . ALA A 1 250 ? -4.704 -25.817 32.389 1.00 96.62 250 ALA A N 1
ATOM 2001 C CA . ALA A 1 250 ? -5.157 -24.890 33.421 1.00 96.62 250 ALA A CA 1
ATOM 2002 C C . ALA A 1 250 ? -6.584 -25.225 33.885 1.00 96.62 250 ALA A C 1
ATOM 2004 O O . ALA A 1 250 ? -6.832 -25.290 35.084 1.00 96.62 250 ALA A O 1
ATOM 2005 N N . ALA A 1 251 ? -7.497 -25.517 32.951 1.00 96.19 251 ALA A N 1
ATOM 2006 C CA . ALA A 1 251 ? -8.857 -25.941 33.284 1.00 96.19 251 ALA A CA 1
ATOM 2007 C C . ALA A 1 251 ? -8.873 -27.250 34.091 1.00 96.19 251 ALA A C 1
ATOM 2009 O O . ALA A 1 251 ? -9.566 -27.335 35.099 1.00 96.19 251 ALA A O 1
ATOM 2010 N N . PHE A 1 252 ? -8.069 -28.242 33.690 1.00 96.62 252 PHE A N 1
ATOM 2011 C CA . PHE A 1 252 ? -7.934 -29.498 34.429 1.00 96.62 252 PHE A CA 1
ATOM 2012 C C . PHE A 1 252 ? -7.421 -29.271 35.854 1.00 96.62 252 PHE A C 1
ATOM 2014 O O . PHE A 1 252 ? -8.003 -29.809 36.782 1.00 96.62 252 PHE A O 1
ATOM 2021 N N . GLN A 1 253 ? -6.386 -28.444 36.035 1.00 96.50 253 GLN A N 1
ATOM 2022 C CA . GLN A 1 253 ? -5.823 -28.151 37.359 1.00 96.50 253 GLN A CA 1
ATOM 2023 C C . GLN A 1 253 ? -6.835 -27.488 38.297 1.00 96.50 253 GLN A C 1
ATOM 2025 O O . GLN A 1 253 ? -6.907 -27.855 39.464 1.00 96.50 253 GLN A O 1
ATOM 2030 N N . VAL A 1 254 ? -7.633 -26.545 37.789 1.00 96.38 254 VAL A N 1
ATOM 2031 C CA . VAL A 1 254 ? -8.685 -25.894 38.584 1.00 96.38 254 VAL A CA 1
ATOM 2032 C C . VAL A 1 254 ? -9.766 -26.898 38.995 1.00 96.38 254 VAL A C 1
ATOM 2034 O O . VAL A 1 254 ? -10.204 -26.867 40.138 1.00 96.38 254 VAL A O 1
ATOM 2037 N N . LEU A 1 255 ? -10.157 -27.809 38.096 1.00 95.00 255 LEU A N 1
ATOM 2038 C CA . LEU A 1 255 ? -11.171 -28.832 38.376 1.00 95.00 255 LEU A CA 1
ATOM 2039 C C . LEU A 1 255 ? -10.662 -29.965 39.277 1.00 95.00 255 LEU A C 1
ATOM 2041 O O . LEU A 1 255 ? -11.439 -30.505 40.046 1.00 95.00 255 LEU A O 1
ATOM 2045 N N . SER A 1 256 ? -9.382 -30.336 39.187 1.00 91.94 256 SER A N 1
ATOM 2046 C CA . SER A 1 256 ? -8.788 -31.412 39.995 1.00 91.94 256 SER A CA 1
ATOM 2047 C C . SER A 1 256 ? -8.442 -30.996 41.425 1.00 91.94 256 SER A C 1
ATOM 2049 O O . SER A 1 256 ? -8.115 -31.847 42.244 1.00 91.94 256 SER A O 1
ATOM 2051 N N . CYS A 1 257 ? -8.405 -29.689 41.692 1.00 74.94 257 CYS A N 1
ATOM 2052 C CA . CYS A 1 257 ? -8.153 -29.133 43.021 1.00 74.94 257 CYS A CA 1
ATOM 2053 C C . CYS A 1 257 ? -9.447 -28.828 43.801 1.00 74.94 257 CYS A C 1
ATOM 2055 O O . CYS A 1 257 ? -9.353 -28.323 44.919 1.00 74.94 257 CYS A O 1
ATOM 2057 N N . GLN A 1 258 ? -10.618 -29.116 43.219 1.00 53.66 258 GLN A N 1
ATOM 2058 C CA . GLN A 1 258 ? -11.893 -29.260 43.931 1.00 53.66 258 GLN A CA 1
ATOM 2059 C C . GLN A 1 258 ? -12.124 -30.727 44.286 1.00 53.66 258 GLN A C 1
ATOM 2061 O O . GLN A 1 258 ? -12.695 -30.957 45.372 1.00 53.66 258 GLN A O 1
#

Radius of gyration: 27.63 Å; chains: 1; bounding box: 52×56×81 Å